Protein AF-A0A7Y5LEQ5-F1 (afdb_monomer_lite)

Foldseek 3Di:
DDPDDPPLDQDQEEEDEDQEEEADPVNLVVVVVVCVVSVHDLQLRHEYEYEHQYYEYDAQAEAEDESYAYEYYYQEYYDNNHAYAQEWAEWAAWAEWAEWAAWADDPPRVRTGATAETAETGETGEWGFFHEAEYEYQYYDDYDYYFAWHHTHAWHHWHAWHHKHKDWDWDADPVGDTDIDIDIHHTHHTHHTYHTYYTYGGDDYYYHHDDD

Secondary structure (DSSP, 8-state):
------------EEEEE-SEEEESHHHHHHHHHHHHHTT--TTTT-EEEEEEEEEEEPTT-EEE-TT-EEEEEEEEEE-TT-EEE-PPPPPPPPPPPPPPPP-B--SSGGG-BPPPPPPPPPPPPPPPPP--EEEEEEEE---EEE-PPPPPPPPPPPPPPPPPPEEEEEEEPTTS-EEEEEEE-PPPPPPPPPPPPPPPP---EEEEE---

pLDDT: mean 91.8, std 10.78, range [44.0, 98.62]

Structure (mmCIF, N/CA/C/O backbone):
data_AF-A0A7Y5LEQ5-F1
#
_entry.id   AF-A0A7Y5LEQ5-F1
#
loop_
_atom_site.group_PDB
_atom_site.id
_atom_site.type_symbol
_atom_site.label_atom_id
_atom_site.label_alt_id
_atom_site.label_comp_id
_atom_site.label_asym_id
_atom_site.label_entity_id
_atom_site.label_seq_id
_atom_site.pdbx_PDB_ins_code
_atom_site.Cartn_x
_atom_site.Cartn_y
_atom_site.Cartn_z
_atom_site.occupancy
_atom_site.B_iso_or_equiv
_atom_site.auth_seq_id
_atom_site.auth_comp_id
_atom_site.auth_asym_id
_atom_site.auth_atom_id
_atom_site.pdbx_PDB_model_num
ATOM 1 N N . MET A 1 1 ? 25.334 31.915 24.865 1.00 44.00 1 MET A N 1
ATOM 2 C CA . MET A 1 1 ? 23.862 31.807 24.940 1.00 44.00 1 MET A CA 1
ATOM 3 C C . MET A 1 1 ? 23.410 30.870 23.827 1.00 44.00 1 MET A C 1
ATOM 5 O O . MET A 1 1 ? 23.261 31.302 22.695 1.00 44.00 1 MET A O 1
ATOM 9 N N . ILE A 1 2 ? 23.330 29.568 24.113 1.00 45.41 2 ILE A N 1
ATOM 10 C CA . ILE A 1 2 ? 22.834 28.568 23.158 1.00 45.41 2 ILE A CA 1
ATOM 11 C C . ILE A 1 2 ? 21.317 28.552 23.325 1.00 45.41 2 ILE A C 1
ATOM 13 O O . ILE A 1 2 ? 20.813 28.171 24.379 1.00 45.41 2 ILE A O 1
ATOM 17 N N . ILE A 1 3 ? 20.601 29.047 22.320 1.00 45.59 3 ILE A N 1
ATOM 18 C CA . ILE A 1 3 ? 19.141 29.015 22.282 1.00 45.59 3 ILE A CA 1
ATOM 19 C C . ILE A 1 3 ? 18.762 27.555 22.024 1.00 45.59 3 ILE A C 1
ATOM 21 O O . ILE A 1 3 ? 18.911 27.058 20.910 1.00 45.59 3 ILE A O 1
ATOM 25 N N . GLY A 1 4 ? 18.362 26.842 23.078 1.00 47.50 4 GLY A N 1
ATOM 26 C CA . GLY A 1 4 ? 17.885 25.468 22.975 1.00 47.50 4 GLY A CA 1
ATOM 27 C C . GLY A 1 4 ? 16.653 25.424 22.079 1.00 47.50 4 GLY A C 1
ATOM 28 O O . GLY A 1 4 ? 15.601 25.949 22.442 1.00 47.50 4 GLY A O 1
ATOM 29 N N . ALA A 1 5 ? 16.786 24.823 20.896 1.00 53.31 5 ALA A N 1
ATOM 30 C CA . ALA A 1 5 ? 15.638 24.510 20.063 1.00 53.31 5 ALA A CA 1
ATOM 31 C C . ALA A 1 5 ? 14.682 23.611 20.870 1.00 53.31 5 ALA A C 1
ATOM 33 O O . ALA A 1 5 ? 15.149 22.674 21.526 1.00 53.31 5 ALA A O 1
ATOM 34 N N . PRO A 1 6 ? 13.362 23.864 20.855 1.00 47.06 6 PRO A N 1
ATOM 35 C CA . PRO A 1 6 ? 12.421 23.006 21.551 1.00 47.06 6 PRO A CA 1
ATOM 36 C C . PRO A 1 6 ? 12.522 21.596 20.968 1.00 47.06 6 PRO A C 1
ATOM 38 O O . PRO A 1 6 ? 12.296 21.390 19.773 1.00 47.06 6 PRO A O 1
ATOM 41 N N . ILE A 1 7 ? 12.865 20.630 21.822 1.00 49.47 7 ILE A N 1
ATOM 42 C CA . ILE A 1 7 ? 12.783 19.203 21.517 1.00 49.47 7 ILE A CA 1
ATOM 43 C C . ILE A 1 7 ? 11.299 18.915 21.276 1.00 49.47 7 ILE A C 1
ATOM 45 O O . ILE A 1 7 ? 10.529 18.702 22.210 1.00 49.47 7 ILE A O 1
ATOM 49 N N . ARG A 1 8 ? 10.861 18.990 20.016 1.00 54.78 8 ARG A N 1
ATOM 50 C CA . ARG A 1 8 ? 9.527 18.545 19.611 1.00 54.78 8 ARG A CA 1
ATOM 51 C C . ARG A 1 8 ? 9.506 17.033 19.778 1.00 54.78 8 ARG A C 1
ATOM 53 O O . ARG A 1 8 ? 10.005 16.314 18.918 1.00 54.78 8 ARG A O 1
ATOM 60 N N . GLY A 1 9 ? 8.991 16.572 20.917 1.00 58.12 9 GLY A N 1
ATOM 61 C CA . GLY A 1 9 ? 8.800 15.153 21.185 1.00 58.12 9 GLY A CA 1
ATOM 62 C C . GLY A 1 9 ? 8.015 14.521 20.042 1.00 58.12 9 GLY A C 1
ATOM 63 O O . GLY A 1 9 ? 6.936 14.997 19.687 1.00 58.12 9 GLY A O 1
ATOM 64 N N . ILE A 1 10 ? 8.581 13.482 19.432 1.00 58.69 10 ILE A N 1
ATOM 65 C CA . ILE A 1 10 ? 7.870 12.671 18.447 1.00 58.69 10 ILE A CA 1
ATOM 66 C C . ILE A 1 10 ? 6.714 12.007 19.192 1.00 58.69 10 ILE A C 1
ATOM 68 O O . ILE A 1 10 ? 6.929 11.244 20.135 1.00 58.69 10 ILE A O 1
ATOM 72 N N . VAL A 1 11 ? 5.485 12.325 18.797 1.00 68.06 11 VAL A N 1
ATOM 73 C CA . VAL A 1 11 ? 4.295 11.690 19.359 1.00 68.06 11 VAL A CA 1
ATOM 74 C C . VAL A 1 11 ? 4.231 10.265 18.808 1.00 68.06 11 VAL A C 1
ATOM 76 O O . VAL A 1 11 ? 4.063 10.057 17.610 1.00 68.06 11 VAL A O 1
ATOM 79 N N . SER A 1 12 ? 4.392 9.273 19.682 1.00 81.50 12 SER A N 1
ATOM 80 C CA . SER A 1 12 ? 4.458 7.850 19.314 1.00 81.50 12 SER A CA 1
ATOM 81 C C . SER A 1 12 ? 3.086 7.175 19.186 1.00 81.50 12 SER A C 1
ATOM 83 O O . SER A 1 12 ? 3.003 5.974 18.917 1.00 81.50 12 SER A O 1
ATOM 85 N N . GLY A 1 13 ? 1.989 7.920 19.349 1.00 91.44 13 GLY A N 1
ATOM 86 C CA . GLY A 1 13 ? 0.655 7.361 19.184 1.00 91.44 13 GLY A CA 1
ATOM 87 C C . GLY A 1 13 ? -0.489 8.366 19.216 1.00 91.44 13 GLY A C 1
ATOM 88 O O . GLY A 1 13 ? -0.342 9.528 19.586 1.00 91.44 13 GLY A O 1
ATOM 89 N N . LEU A 1 14 ? -1.658 7.885 18.816 1.00 96.00 14 LEU A N 1
ATOM 90 C CA . LEU A 1 14 ? -2.908 8.626 18.767 1.00 96.00 14 LEU A CA 1
ATOM 91 C C . LEU A 1 14 ? -3.990 7.790 19.443 1.00 96.00 14 LEU A C 1
ATOM 93 O O . LEU A 1 14 ? -4.215 6.657 19.041 1.00 96.00 14 LEU A O 1
ATOM 97 N N . ALA A 1 15 ? -4.675 8.350 20.437 1.00 97.06 15 ALA A N 1
ATOM 98 C CA . ALA A 1 15 ? -5.874 7.753 21.011 1.00 97.06 15 ALA A CA 1
ATOM 99 C C . ALA A 1 15 ? -7.108 8.542 20.562 1.00 97.06 15 ALA A C 1
ATOM 101 O O . ALA A 1 15 ? -7.169 9.755 20.758 1.00 97.06 15 ALA A O 1
ATOM 102 N N . TYR A 1 16 ? -8.071 7.843 19.972 1.00 96.62 16 TYR A N 1
ATOM 103 C CA . TYR A 1 16 ? -9.375 8.354 19.583 1.00 96.62 16 TYR A CA 1
ATOM 104 C C . TYR A 1 16 ? -10.429 7.693 20.476 1.00 96.62 16 TYR A C 1
ATOM 106 O O . TYR A 1 16 ? -10.622 6.478 20.409 1.00 96.62 16 TYR A O 1
ATOM 114 N N . ILE A 1 17 ? -11.072 8.481 21.344 1.00 97.50 17 ILE A N 1
ATOM 115 C CA . ILE A 1 17 ? -11.959 7.974 22.401 1.00 97.50 17 ILE A CA 1
ATOM 116 C C . ILE A 1 17 ? -13.319 8.672 22.327 1.00 97.50 17 ILE A C 1
ATOM 118 O O . ILE A 1 17 ? -13.379 9.901 22.382 1.00 97.50 17 ILE A O 1
ATOM 122 N N . ARG A 1 18 ? -14.410 7.905 22.218 1.00 97.38 18 ARG A N 1
ATOM 123 C CA . ARG A 1 18 ? -15.807 8.394 22.200 1.00 97.38 18 ARG A CA 1
ATOM 124 C C . ARG A 1 18 ? -16.734 7.382 22.881 1.00 97.38 18 ARG A C 1
ATOM 126 O O . ARG A 1 18 ? -16.322 6.264 23.133 1.00 97.38 18 ARG A O 1
ATOM 133 N N . ASP A 1 19 ? -17.992 7.731 23.156 1.00 97.94 19 ASP A N 1
ATOM 134 C CA . ASP A 1 19 ? -18.967 6.722 23.612 1.00 97.94 19 ASP A CA 1
ATOM 135 C C . ASP A 1 19 ? -19.342 5.750 22.481 1.00 97.94 19 ASP A C 1
ATOM 137 O O . ASP A 1 19 ? -19.324 4.536 22.665 1.00 97.94 19 ASP A O 1
ATOM 141 N N . THR A 1 20 ? -19.621 6.284 21.291 1.00 98.38 20 THR A N 1
ATOM 142 C CA . THR A 1 20 ? -19.949 5.504 20.094 1.00 98.38 20 THR A CA 1
ATOM 143 C C . THR A 1 20 ? -19.092 5.973 18.922 1.00 98.38 20 THR A C 1
ATOM 145 O O . THR A 1 20 ? -18.935 7.177 18.715 1.00 98.38 20 THR A O 1
ATOM 148 N N . ILE A 1 21 ? -18.545 5.032 18.152 1.00 98.62 21 ILE A N 1
ATOM 149 C CA . ILE A 1 21 ? -17.788 5.296 16.922 1.00 98.62 21 ILE A CA 1
ATOM 150 C C . ILE A 1 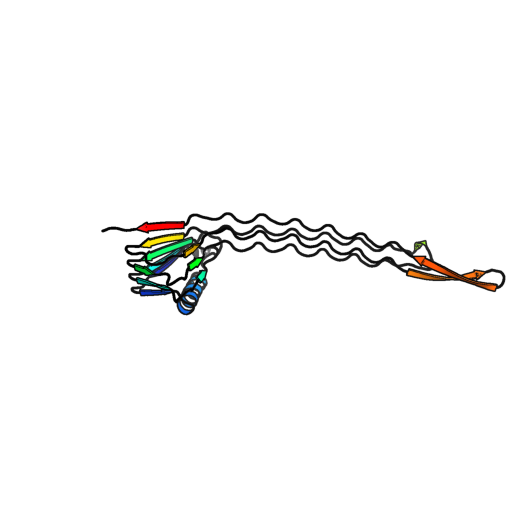21 ? -18.443 4.545 15.767 1.00 98.62 21 ILE A C 1
ATOM 152 O O . ILE A 1 21 ? -18.672 3.337 15.852 1.00 98.62 21 ILE A O 1
ATOM 156 N N . ILE A 1 22 ? -18.700 5.263 14.673 1.00 98.50 22 ILE A N 1
ATOM 157 C CA . ILE A 1 22 ? -19.130 4.677 13.404 1.00 98.50 22 ILE A CA 1
ATOM 158 C C . ILE A 1 22 ? -17.958 4.755 12.427 1.00 98.50 22 ILE A C 1
ATOM 160 O O . ILE A 1 22 ? -17.589 5.835 11.978 1.00 98.50 22 ILE A O 1
ATOM 164 N N . ILE A 1 23 ? -17.372 3.608 12.102 1.00 98.50 23 ILE A N 1
ATOM 165 C CA . ILE A 1 23 ? -16.275 3.473 11.151 1.00 98.50 23 ILE A CA 1
ATOM 166 C C . ILE A 1 23 ? -16.842 3.580 9.730 1.00 98.50 23 ILE A C 1
ATOM 168 O O . ILE A 1 23 ? -17.516 2.678 9.233 1.00 98.50 23 ILE A O 1
ATOM 172 N N . ASN A 1 24 ? -16.569 4.718 9.099 1.00 98.38 24 ASN A N 1
ATOM 173 C CA . ASN A 1 24 ? -16.959 5.098 7.743 1.00 98.38 24 ASN A CA 1
ATOM 174 C C . ASN A 1 24 ? -15.969 6.153 7.192 1.00 98.38 24 ASN A C 1
ATOM 176 O O . ASN A 1 24 ? -14.959 6.455 7.837 1.00 98.38 24 ASN A O 1
ATOM 180 N N . ASP A 1 25 ? -16.267 6.742 6.030 1.00 98.38 25 ASP A N 1
ATOM 181 C CA . ASP A 1 25 ? -15.419 7.772 5.407 1.00 98.38 25 ASP A CA 1
ATOM 182 C C . ASP A 1 25 ? -15.245 9.028 6.277 1.00 98.38 25 ASP A C 1
ATOM 184 O O . ASP A 1 25 ? -14.165 9.626 6.306 1.00 98.38 25 ASP A O 1
ATOM 188 N N . ALA A 1 26 ? -16.286 9.427 7.016 1.00 98.25 26 ALA A N 1
ATOM 189 C CA . ALA A 1 26 ? -16.237 10.600 7.888 1.00 98.25 26 ALA A CA 1
ATOM 190 C C . ALA A 1 26 ? -15.276 10.374 9.064 1.00 98.25 26 ALA A C 1
ATOM 192 O O . ALA A 1 26 ? -14.420 11.217 9.332 1.00 98.25 26 ALA A O 1
ATOM 193 N N . PHE A 1 27 ? -15.354 9.204 9.703 1.00 98.50 27 PHE A N 1
ATOM 194 C CA . PHE A 1 27 ? -14.407 8.809 10.743 1.00 98.50 27 PHE A CA 1
ATOM 195 C C . PHE A 1 27 ? -12.971 8.736 10.211 1.00 98.50 27 PHE A C 1
ATOM 197 O O . PHE A 1 27 ? -12.061 9.269 10.843 1.00 98.50 27 PHE A O 1
ATOM 204 N N . LEU A 1 28 ? -12.748 8.122 9.041 1.00 98.19 28 LEU A N 1
ATOM 205 C CA . LEU A 1 28 ? -11.407 8.044 8.448 1.00 98.19 28 LEU A CA 1
ATOM 206 C C . LEU A 1 28 ? -10.842 9.438 8.135 1.00 98.19 28 LEU A C 1
ATOM 208 O O . LEU A 1 28 ? -9.663 9.691 8.377 1.00 98.19 28 LEU A O 1
ATOM 212 N N . SER A 1 29 ? -11.677 10.353 7.643 1.00 98.00 29 SER A N 1
ATOM 213 C CA . SER A 1 29 ? -11.277 11.738 7.374 1.00 98.00 29 SER A CA 1
ATOM 214 C C . SER A 1 29 ? -10.860 12.469 8.654 1.00 98.00 29 SER A C 1
ATOM 216 O O . SER A 1 29 ? -9.799 13.096 8.687 1.00 98.00 29 SER A O 1
ATOM 218 N N . GLU A 1 30 ? -11.638 12.338 9.733 1.00 98.00 30 GLU A N 1
ATOM 219 C CA . GLU A 1 30 ? -11.296 12.911 11.040 1.00 98.00 30 GLU A CA 1
ATOM 220 C C . GLU A 1 30 ? -9.999 12.305 11.601 1.00 98.00 30 GLU A C 1
ATOM 222 O O . GLU A 1 30 ? -9.108 13.030 12.050 1.00 98.00 30 GLU A O 1
ATOM 227 N N . LEU A 1 31 ? -9.857 10.978 11.528 1.00 97.69 31 LEU A N 1
ATOM 228 C CA . LEU A 1 31 ? -8.668 10.266 11.987 1.00 97.69 31 LEU A CA 1
ATOM 229 C C . LEU A 1 31 ? -7.411 10.720 11.224 1.00 97.69 31 LEU A C 1
ATOM 231 O O . LEU A 1 31 ? -6.392 11.022 11.847 1.00 97.69 31 LEU A O 1
ATOM 235 N N . ASN A 1 32 ? -7.487 10.841 9.896 1.00 96.88 32 ASN A N 1
ATOM 236 C CA . ASN A 1 32 ? -6.384 11.316 9.054 1.00 96.88 32 ASN A CA 1
ATOM 237 C C . ASN A 1 32 ? -5.991 12.769 9.354 1.00 96.88 32 ASN A C 1
ATOM 239 O O . ASN A 1 32 ? -4.798 13.096 9.351 1.00 96.88 32 ASN A O 1
ATOM 243 N N . SER A 1 33 ? -6.969 13.627 9.661 1.00 97.25 33 SER A N 1
ATOM 244 C CA . SER A 1 33 ? -6.704 14.995 10.115 1.00 97.25 33 SER A CA 1
ATOM 245 C C . SER A 1 33 ? -5.863 14.990 11.393 1.00 97.25 33 SER A C 1
ATOM 247 O O . SER A 1 33 ? -4.842 15.673 11.458 1.00 97.25 33 SER A O 1
ATOM 249 N N . GLN A 1 34 ? -6.215 14.156 12.378 1.00 96.12 34 GLN A N 1
ATOM 250 C CA . GLN A 1 34 ? -5.458 14.050 13.630 1.00 96.12 34 GLN A CA 1
ATOM 251 C C . GLN A 1 34 ? -4.064 13.434 13.440 1.00 96.12 34 GLN A C 1
ATOM 253 O O . GLN A 1 34 ? -3.108 13.873 14.081 1.00 96.12 34 GLN A O 1
ATOM 258 N N . ILE A 1 35 ? -3.923 12.439 12.555 1.00 95.31 35 ILE A N 1
ATOM 259 C CA . ILE A 1 35 ? -2.620 11.855 12.184 1.00 95.31 35 ILE A CA 1
ATOM 260 C C . ILE A 1 35 ? -1.695 12.938 11.619 1.00 95.31 35 ILE A C 1
ATOM 262 O O . ILE A 1 35 ? -0.532 13.026 12.017 1.00 95.31 35 ILE A O 1
ATOM 266 N N . THR A 1 36 ? -2.222 13.782 10.729 1.00 94.81 36 THR A N 1
ATOM 267 C CA . THR A 1 36 ? -1.467 14.864 10.083 1.00 94.81 36 THR A CA 1
ATOM 268 C C . THR A 1 36 ? -1.117 15.970 11.074 1.00 94.81 36 THR A C 1
ATOM 270 O O . THR A 1 36 ? 0.041 16.381 11.151 1.00 94.81 36 THR A O 1
ATOM 273 N N . GLU A 1 37 ? -2.083 16.416 11.880 1.00 93.88 37 GLU A N 1
ATOM 274 C CA . GLU A 1 37 ? -1.888 17.451 12.899 1.00 93.88 37 GLU A CA 1
ATOM 275 C C . GLU A 1 37 ? -0.805 17.052 13.912 1.00 93.88 37 GLU A C 1
ATOM 277 O O . GLU A 1 37 ? 0.107 17.830 14.205 1.00 93.88 37 GLU A O 1
ATOM 282 N N . LYS A 1 38 ? -0.850 15.803 14.391 1.00 93.06 38 LYS A N 1
ATOM 283 C CA . LYS A 1 38 ? 0.125 15.261 15.348 1.00 93.06 38 LYS A CA 1
ATOM 284 C C . LYS A 1 38 ? 1.408 14.747 14.699 1.00 93.06 38 LYS A C 1
ATOM 286 O O . LYS A 1 38 ? 2.317 14.338 15.421 1.00 93.06 38 LYS A O 1
ATOM 291 N N . LYS A 1 39 ? 1.500 14.779 13.364 1.00 94.00 39 LYS A N 1
ATOM 292 C CA . LYS A 1 39 ? 2.648 14.302 12.576 1.00 94.00 39 LYS A CA 1
ATOM 293 C C . LYS A 1 39 ? 3.058 12.875 12.949 1.00 94.00 39 LYS A C 1
ATOM 295 O O . LYS A 1 39 ? 4.239 12.598 13.161 1.00 94.00 39 LYS A O 1
ATOM 300 N N . LEU A 1 40 ? 2.076 11.980 13.062 1.00 94.12 40 LEU A N 1
ATOM 301 C CA . LEU A 1 40 ? 2.330 10.584 13.417 1.00 94.12 40 LEU A CA 1
ATOM 302 C C . LEU A 1 40 ? 3.182 9.899 12.330 1.00 94.12 40 LEU A C 1
ATOM 304 O O . LEU A 1 40 ? 2.775 9.895 11.164 1.00 94.12 40 LEU A O 1
ATOM 308 N N . PRO A 1 41 ? 4.322 9.275 12.681 1.00 93.06 41 PRO A N 1
ATOM 309 C CA . PRO A 1 41 ? 5.189 8.633 11.700 1.00 93.06 41 PRO A CA 1
ATOM 310 C C . PRO A 1 41 ? 4.522 7.392 11.089 1.00 93.06 41 PRO A C 1
ATOM 312 O O . PRO A 1 41 ? 4.038 6.514 11.803 1.00 93.06 41 PRO A O 1
ATOM 315 N N . ALA A 1 42 ? 4.520 7.312 9.756 1.00 92.38 42 ALA A N 1
ATOM 316 C CA . ALA A 1 42 ? 3.967 6.199 8.977 1.00 92.38 42 ALA A CA 1
ATOM 317 C C . ALA A 1 42 ? 5.027 5.117 8.678 1.00 92.38 42 ALA A C 1
ATOM 319 O O . ALA A 1 42 ? 5.144 4.639 7.549 1.00 92.38 42 ALA A O 1
ATOM 320 N N . ASP A 1 43 ? 5.832 4.760 9.679 1.00 91.75 43 ASP A N 1
ATOM 321 C CA . ASP A 1 43 ? 6.954 3.810 9.589 1.00 91.75 43 ASP A CA 1
ATOM 322 C C . ASP A 1 43 ? 6.714 2.513 10.396 1.00 91.75 43 ASP A C 1
ATOM 324 O O . ASP A 1 43 ? 7.606 1.676 10.556 1.00 91.75 43 ASP A O 1
ATOM 328 N N . GLY A 1 44 ? 5.497 2.325 10.918 1.00 91.44 44 GLY A N 1
ATOM 329 C CA . GLY A 1 44 ? 5.136 1.192 11.767 1.00 91.44 44 GLY A CA 1
ATOM 330 C C . GLY A 1 44 ? 5.564 1.336 13.228 1.00 91.44 44 GLY A C 1
ATOM 331 O O . GLY A 1 44 ? 5.386 0.390 14.001 1.00 91.44 44 GLY A O 1
ATOM 332 N N . THR A 1 45 ? 6.127 2.475 13.645 1.00 93.19 45 THR A N 1
ATOM 333 C CA . THR A 1 45 ? 6.453 2.718 15.059 1.00 93.19 45 THR A CA 1
ATOM 334 C C . THR A 1 45 ? 5.238 3.201 15.845 1.00 93.19 45 THR A C 1
ATOM 336 O O . THR A 1 45 ? 5.026 2.716 16.964 1.00 93.19 45 THR A O 1
ATOM 339 N N . ALA A 1 46 ? 4.414 4.064 15.240 1.00 95.88 46 ALA A N 1
ATOM 340 C CA . ALA A 1 46 ? 3.258 4.686 15.874 1.00 95.88 46 ALA A CA 1
ATOM 341 C C . ALA A 1 46 ? 2.071 3.732 16.080 1.00 95.88 46 ALA A C 1
ATOM 343 O O . ALA A 1 46 ? 1.817 2.826 15.280 1.00 95.88 46 ALA A O 1
ATOM 344 N N . THR A 1 47 ? 1.327 3.968 17.166 1.00 97.19 47 THR A N 1
ATOM 345 C CA . THR A 1 47 ? 0.118 3.206 17.522 1.00 97.19 47 THR A CA 1
ATOM 346 C C . THR A 1 47 ? -1.125 4.088 17.481 1.00 97.19 47 THR A C 1
ATOM 348 O O . THR A 1 47 ? -1.138 5.164 18.075 1.00 97.19 47 THR A O 1
ATOM 351 N N . ILE A 1 48 ? -2.176 3.618 16.813 1.00 98.25 48 ILE A N 1
ATOM 352 C CA . ILE A 1 48 ? -3.507 4.225 16.814 1.00 98.25 48 ILE A CA 1
ATOM 353 C C . ILE A 1 48 ? -4.413 3.383 17.712 1.00 98.25 48 ILE A C 1
ATOM 355 O O . ILE A 1 48 ? -4.663 2.210 17.435 1.00 98.25 48 ILE A O 1
ATOM 359 N N . THR A 1 49 ? -4.918 3.993 18.777 1.00 98.50 49 THR A N 1
ATOM 360 C CA . THR A 1 49 ? -5.884 3.393 19.694 1.00 98.50 49 THR A CA 1
ATOM 361 C C . THR A 1 49 ? -7.271 3.952 19.405 1.00 98.50 49 THR A C 1
ATOM 363 O O . THR A 1 49 ? -7.475 5.160 19.498 1.00 98.50 49 THR A O 1
ATOM 366 N N . ILE A 1 50 ? -8.229 3.087 19.085 1.00 98.56 50 ILE A N 1
ATOM 367 C CA . ILE A 1 50 ? -9.639 3.429 18.875 1.00 98.56 50 ILE A CA 1
ATOM 368 C C . ILE A 1 50 ? -10.422 2.816 20.031 1.00 98.56 50 ILE A C 1
ATOM 370 O O . ILE A 1 50 ? -10.494 1.593 20.142 1.00 98.56 50 ILE A O 1
ATOM 374 N N . ALA A 1 51 ? -10.983 3.649 20.904 1.00 98.38 51 ALA A N 1
ATOM 375 C CA . ALA A 1 51 ? -11.699 3.186 22.085 1.00 98.38 51 ALA A CA 1
ATOM 376 C C . ALA A 1 51 ? -13.114 3.766 22.151 1.00 98.38 51 ALA A C 1
ATOM 378 O O . ALA A 1 51 ? -13.299 4.980 22.052 1.00 98.38 51 ALA A O 1
ATOM 379 N N . ALA A 1 52 ? -14.110 2.907 22.352 1.00 98.44 52 ALA A N 1
ATOM 380 C CA . ALA A 1 52 ? -15.476 3.343 22.606 1.00 98.44 52 ALA A CA 1
ATOM 381 C C . ALA A 1 52 ? -16.274 2.331 23.421 1.00 98.44 52 ALA A C 1
ATOM 383 O O . ALA A 1 52 ? -15.821 1.218 23.649 1.00 98.44 52 ALA A O 1
ATOM 384 N N . ARG A 1 53 ? -17.483 2.682 23.858 1.00 98.25 53 ARG A N 1
ATOM 385 C CA . ARG A 1 53 ? -18.423 1.673 24.360 1.00 98.25 53 ARG A CA 1
ATOM 386 C C . ARG A 1 53 ? -18.947 0.843 23.187 1.00 98.25 53 ARG A C 1
ATOM 388 O O . ARG A 1 53 ? -18.944 -0.380 23.252 1.00 98.25 53 ARG A O 1
ATOM 395 N N . GLU A 1 54 ? -19.332 1.492 22.094 1.00 98.31 54 GLU A N 1
ATOM 396 C CA . GLU A 1 54 ? -19.816 0.821 20.886 1.00 98.31 54 GLU A CA 1
ATOM 397 C C . GLU A 1 54 ? -19.015 1.248 19.650 1.00 98.31 54 GLU A C 1
ATOM 399 O O . GLU A 1 54 ? -18.881 2.438 19.362 1.00 98.31 54 GLU A O 1
ATOM 404 N N . ILE A 1 55 ? -18.499 0.272 18.902 1.00 98.62 55 ILE A N 1
ATOM 405 C CA . ILE A 1 55 ? -17.844 0.485 17.610 1.00 98.62 55 ILE A CA 1
ATOM 406 C C . ILE A 1 55 ? -18.621 -0.285 16.547 1.00 98.62 55 ILE A C 1
ATOM 408 O O . ILE A 1 55 ? -18.722 -1.510 16.601 1.00 98.62 55 ILE A O 1
ATOM 412 N N . LYS A 1 56 ? -19.143 0.444 15.562 1.00 98.25 56 LYS A N 1
ATOM 413 C CA . LYS A 1 56 ? -19.883 -0.101 14.419 1.00 98.25 56 LYS A CA 1
ATOM 414 C C . LYS A 1 56 ? -19.212 0.306 13.124 1.00 98.25 56 LYS A C 1
ATOM 416 O O . LYS A 1 56 ? -18.788 1.445 12.995 1.00 98.25 56 LYS A O 1
ATOM 421 N N . HIS A 1 57 ? -19.168 -0.573 12.141 1.00 98.44 57 HIS A N 1
ATOM 422 C CA . HIS A 1 57 ? -18.816 -0.187 10.778 1.00 98.44 57 HIS A CA 1
ATOM 423 C C . HIS A 1 57 ? -20.067 0.195 9.987 1.00 98.44 57 HIS A C 1
ATOM 425 O O . HIS A 1 57 ? -21.153 -0.346 10.202 1.00 98.44 57 HIS A O 1
ATOM 431 N N . ALA A 1 58 ? -19.899 1.086 9.011 1.00 98.12 58 ALA A N 1
ATOM 432 C CA . ALA A 1 58 ? -20.807 1.112 7.873 1.00 98.12 58 ALA A CA 1
ATOM 433 C C . ALA A 1 58 ? -20.744 -0.247 7.131 1.00 98.12 58 ALA A C 1
ATOM 435 O O . ALA A 1 58 ? -19.676 -0.868 7.101 1.00 98.12 58 ALA A O 1
ATOM 436 N N . PRO A 1 59 ? -21.850 -0.731 6.530 1.00 97.31 59 PRO A N 1
ATOM 437 C CA . PRO A 1 59 ? -21.884 -2.051 5.900 1.00 97.31 59 PRO A CA 1
ATOM 438 C C . PRO A 1 59 ? -20.745 -2.267 4.897 1.00 97.31 59 PRO A C 1
ATOM 440 O O . PRO A 1 59 ? -20.531 -1.437 4.015 1.00 97.31 59 PRO A O 1
ATOM 443 N N . ASN A 1 60 ? -20.023 -3.385 5.022 1.00 96.25 60 ASN A N 1
ATOM 444 C CA . ASN A 1 60 ? -18.879 -3.763 4.175 1.00 96.25 60 ASN A CA 1
ATOM 445 C C . ASN A 1 60 ? -17.713 -2.751 4.131 1.00 96.25 60 ASN A C 1
ATOM 447 O O . ASN A 1 60 ? -16.827 -2.869 3.282 1.00 96.25 60 ASN A O 1
ATOM 451 N N . TYR A 1 61 ? -17.668 -1.771 5.037 1.00 98.12 61 TYR A N 1
ATOM 452 C CA . TYR A 1 61 ? -16.632 -0.743 5.022 1.00 98.12 61 TYR A CA 1
ATOM 453 C C . TYR A 1 61 ? -15.275 -1.275 5.503 1.00 98.12 61 TYR A C 1
ATOM 455 O O . TYR A 1 61 ? -15.177 -1.949 6.535 1.00 98.12 61 TYR A O 1
ATOM 463 N N . ILE A 1 62 ? -14.213 -0.927 4.772 1.00 98.00 62 ILE A N 1
ATOM 464 C CA . ILE A 1 62 ? -12.833 -1.325 5.067 1.00 98.00 62 ILE A CA 1
ATOM 465 C C . ILE A 1 62 ? -12.066 -0.128 5.628 1.00 98.00 62 ILE A C 1
ATOM 467 O O . ILE A 1 62 ? -11.707 0.792 4.894 1.00 98.00 62 ILE A O 1
ATOM 471 N N . LEU A 1 63 ? -11.748 -0.164 6.921 1.00 98.25 63 LEU A N 1
ATOM 472 C CA . LEU A 1 63 ? -10.833 0.793 7.534 1.00 98.25 63 LEU A CA 1
ATOM 473 C C . LEU A 1 63 ? -9.391 0.362 7.263 1.00 98.25 63 LEU A C 1
ATOM 475 O O . LEU A 1 63 ? -8.884 -0.557 7.907 1.00 98.25 63 LEU A O 1
ATOM 479 N N . ARG A 1 64 ? -8.726 1.028 6.315 1.00 97.88 64 ARG A N 1
ATOM 480 C CA . ARG A 1 64 ? -7.322 0.757 5.983 1.00 97.88 64 ARG A CA 1
ATOM 481 C C . ARG A 1 64 ? -6.380 1.716 6.709 1.00 97.88 64 ARG A C 1
ATOM 483 O O . ARG A 1 64 ? -6.466 2.924 6.513 1.00 97.88 64 ARG A O 1
ATOM 490 N N . LEU A 1 65 ? -5.461 1.170 7.507 1.00 96.81 65 LEU A N 1
ATOM 491 C CA . LEU A 1 65 ? -4.469 1.917 8.295 1.00 96.81 65 LEU A CA 1
ATOM 492 C C . LEU A 1 65 ? -3.064 1.335 8.078 1.00 96.81 65 LEU A C 1
ATOM 494 O O . LEU A 1 65 ? -2.466 0.722 8.962 1.00 96.81 65 LEU A O 1
ATOM 498 N N . THR A 1 66 ? -2.541 1.493 6.862 1.00 94.94 66 THR A N 1
ATOM 499 C CA . THR A 1 66 ? -1.211 0.993 6.489 1.00 94.94 66 THR A CA 1
ATOM 500 C C . THR A 1 66 ? -0.113 1.705 7.284 1.00 94.94 66 THR A C 1
ATOM 502 O O . THR A 1 66 ? -0.164 2.913 7.487 1.00 94.94 66 THR A O 1
ATOM 505 N N . ASN A 1 67 ? 0.901 0.949 7.710 1.00 95.50 67 ASN A N 1
ATOM 506 C CA . ASN A 1 67 ? 2.048 1.424 8.491 1.00 95.50 67 ASN A CA 1
ATOM 507 C C . ASN A 1 67 ? 1.747 1.968 9.898 1.00 95.50 67 ASN A C 1
ATOM 509 O O . ASN A 1 67 ? 2.603 2.626 10.489 1.00 95.50 67 ASN A O 1
ATOM 513 N N . TYR A 1 68 ? 0.592 1.632 10.473 1.00 97.06 68 TYR A N 1
ATOM 514 C CA . TYR A 1 68 ? 0.275 1.918 11.871 1.00 97.06 68 TYR A CA 1
ATOM 515 C C . TYR A 1 68 ? -0.064 0.639 12.631 1.00 97.06 68 TYR A C 1
ATOM 517 O O . TYR A 1 68 ? -0.747 -0.242 12.113 1.00 97.06 68 TYR A O 1
ATOM 525 N N . LYS A 1 69 ? 0.389 0.544 13.885 1.00 97.12 69 LYS A N 1
ATOM 526 C CA . LYS A 1 69 ? -0.136 -0.457 14.823 1.00 97.12 69 LYS A CA 1
ATOM 527 C C . LYS A 1 69 ? -1.529 -0.013 15.245 1.00 97.12 69 LYS A C 1
ATOM 529 O O . LYS A 1 69 ? -1.722 1.174 15.507 1.00 97.12 69 LYS A O 1
ATOM 534 N N . VAL A 1 70 ? -2.475 -0.937 15.356 1.00 98.00 70 VAL A N 1
ATOM 535 C CA . VAL A 1 70 ? -3.854 -0.593 15.721 1.00 98.00 70 VAL A CA 1
ATOM 536 C C . VAL A 1 70 ? -4.287 -1.360 16.961 1.00 98.00 70 VAL A C 1
ATOM 538 O O . VAL A 1 70 ? -4.134 -2.578 17.044 1.00 98.00 70 VAL A O 1
ATOM 541 N N . VAL A 1 71 ? -4.848 -0.634 17.924 1.00 98.25 71 VAL A N 1
ATOM 542 C CA . VAL A 1 71 ? -5.480 -1.191 19.120 1.00 98.25 71 VAL A CA 1
ATOM 543 C C . VAL A 1 71 ? -6.926 -0.720 19.156 1.00 98.25 71 VAL A C 1
ATOM 545 O O . VAL A 1 71 ? -7.196 0.475 19.158 1.00 98.25 71 VAL A O 1
ATOM 548 N N . VAL A 1 72 ? -7.862 -1.655 19.189 1.00 98.31 72 VAL A N 1
ATOM 549 C CA . VAL A 1 72 ? -9.296 -1.392 19.269 1.00 98.31 72 VAL A CA 1
ATOM 550 C C . VAL A 1 72 ? -9.797 -1.868 20.621 1.00 98.31 72 VAL A C 1
ATOM 552 O O . VAL A 1 72 ? -9.512 -2.994 21.022 1.00 98.31 72 VAL A O 1
ATOM 555 N N . ILE A 1 73 ? -10.529 -1.015 21.329 1.00 98.38 73 ILE A N 1
ATOM 556 C CA . ILE A 1 73 ? -11.101 -1.313 22.643 1.00 98.38 73 ILE A CA 1
ATOM 557 C C . ILE A 1 73 ? -12.588 -0.968 22.596 1.00 98.38 73 ILE A C 1
ATOM 559 O O . ILE A 1 73 ? -12.944 0.182 22.347 1.00 98.38 73 ILE A O 1
ATOM 563 N N . ALA A 1 74 ? -13.456 -1.952 22.812 1.00 97.62 74 ALA A N 1
ATOM 564 C CA . ALA A 1 74 ? -14.900 -1.757 22.764 1.00 97.62 74 ALA A CA 1
ATOM 565 C C . ALA A 1 74 ? -15.645 -2.558 23.832 1.00 97.62 74 ALA A C 1
ATOM 567 O O . ALA A 1 74 ? -15.224 -3.652 24.179 1.00 97.62 74 ALA A O 1
ATOM 568 N N . ASP A 1 75 ? -16.804 -2.107 24.305 1.00 97.81 75 ASP A N 1
ATOM 569 C CA . ASP A 1 75 ? -17.727 -3.058 24.939 1.00 97.81 75 ASP A CA 1
ATOM 570 C C . ASP A 1 75 ? -18.380 -3.921 23.854 1.00 97.81 75 ASP A C 1
ATOM 572 O O . ASP A 1 75 ? -18.416 -5.146 23.966 1.00 97.81 75 ASP A O 1
ATOM 576 N N . GLU A 1 76 ? -18.819 -3.299 22.764 1.00 97.81 76 GLU A N 1
ATOM 577 C CA . GLU A 1 76 ? -19.396 -3.976 21.608 1.00 97.81 76 GLU A CA 1
ATOM 578 C C . GLU A 1 76 ? -18.701 -3.568 20.311 1.00 97.81 76 GLU A C 1
ATOM 580 O O . GLU A 1 76 ? -18.607 -2.380 19.999 1.00 97.81 76 GLU A O 1
ATOM 585 N N . TYR A 1 77 ? -18.240 -4.563 19.553 1.00 98.19 77 TYR A N 1
ATOM 586 C CA . TYR A 1 77 ? -17.657 -4.381 18.228 1.00 98.19 77 TYR A CA 1
ATOM 587 C C . TYR A 1 77 ? -18.477 -5.117 17.163 1.00 98.19 77 TYR A C 1
ATOM 589 O O . TYR A 1 77 ? -18.687 -6.336 17.240 1.00 98.19 77 TYR A O 1
ATOM 597 N N . ASP A 1 78 ? -18.907 -4.373 16.146 1.00 97.81 78 ASP A N 1
ATOM 598 C CA . ASP A 1 78 ? -19.699 -4.868 15.023 1.00 97.81 78 ASP A CA 1
ATOM 599 C C . ASP A 1 78 ? -19.139 -4.372 13.684 1.00 97.81 78 ASP A C 1
ATOM 601 O O . ASP A 1 78 ? -19.274 -3.198 13.330 1.00 97.81 78 ASP A O 1
ATOM 605 N N . ALA A 1 79 ? -18.513 -5.265 12.918 1.00 94.38 79 ALA A N 1
ATOM 606 C CA . ALA A 1 79 ? -17.989 -4.913 11.606 1.00 94.38 79 ALA A CA 1
ATOM 607 C C . ALA A 1 79 ? -19.047 -4.867 10.498 1.00 94.38 79 ALA A C 1
ATOM 609 O O . ALA A 1 79 ? -18.706 -4.392 9.423 1.00 94.38 79 ALA A O 1
ATOM 610 N N . ALA A 1 80 ? -20.283 -5.347 10.691 1.00 94.81 80 ALA A N 1
ATOM 611 C CA . ALA A 1 80 ? -21.324 -5.321 9.650 1.00 94.81 80 ALA A CA 1
ATOM 612 C C . ALA A 1 80 ? -20.822 -5.754 8.240 1.00 94.81 80 ALA A C 1
ATOM 614 O O . ALA A 1 80 ? -21.035 -5.066 7.240 1.00 94.81 80 ALA A O 1
ATOM 615 N N . GLY A 1 81 ? -20.061 -6.852 8.164 1.00 92.31 81 GLY A N 1
ATOM 616 C CA . GLY A 1 81 ? -19.403 -7.356 6.943 1.00 92.31 81 GLY A CA 1
ATOM 617 C C . GLY A 1 81 ? -18.117 -6.626 6.519 1.00 92.31 81 GLY A C 1
ATOM 618 O O . GLY A 1 81 ? -17.374 -7.118 5.673 1.00 92.31 81 GLY A O 1
ATOM 619 N N . GLY A 1 82 ? -17.815 -5.478 7.120 1.00 95.81 82 GLY A N 1
ATOM 620 C CA . GLY A 1 82 ? -16.601 -4.692 6.925 1.00 95.81 82 GLY A CA 1
ATOM 621 C C . GLY A 1 82 ? -15.338 -5.311 7.525 1.00 95.81 82 GLY A C 1
ATOM 622 O O . GLY A 1 82 ? -15.329 -6.443 8.017 1.00 95.81 82 GLY A O 1
ATOM 623 N N . SER A 1 83 ? -14.237 -4.558 7.465 1.00 96.50 83 SER A N 1
ATOM 624 C CA . SER A 1 83 ? -12.935 -5.007 7.969 1.00 96.50 83 SER A CA 1
ATOM 625 C C . SER A 1 83 ? -12.045 -3.876 8.479 1.00 96.50 83 SER A C 1
ATOM 627 O O . SER A 1 83 ? -12.223 -2.714 8.116 1.00 96.50 83 SER A O 1
ATOM 629 N N . ILE A 1 84 ? -11.061 -4.235 9.304 1.00 97.94 84 ILE A N 1
ATOM 630 C CA . ILE A 1 84 ? -9.879 -3.407 9.565 1.00 97.94 84 ILE A CA 1
ATOM 631 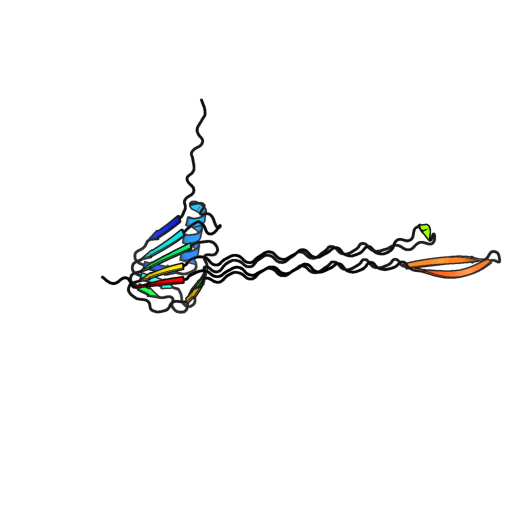C C . ILE A 1 84 ? -8.703 -4.055 8.836 1.00 97.94 84 ILE A C 1
ATOM 633 O O . ILE A 1 84 ? -8.407 -5.231 9.052 1.00 97.94 84 ILE A O 1
ATOM 637 N N . ASP A 1 85 ? -8.039 -3.285 7.977 1.00 98.06 85 ASP A N 1
ATOM 638 C CA . ASP A 1 85 ? -6.924 -3.735 7.148 1.00 98.06 85 ASP A CA 1
ATOM 639 C C . ASP A 1 85 ? -5.654 -2.946 7.474 1.00 98.06 85 ASP A C 1
ATOM 641 O O . ASP A 1 85 ? -5.495 -1.782 7.103 1.00 98.06 85 ASP A O 1
ATOM 645 N N . VAL A 1 86 ? -4.734 -3.609 8.167 1.00 97.62 86 VAL A N 1
ATOM 646 C CA . VAL A 1 86 ? -3.400 -3.096 8.497 1.00 97.62 86 VAL A CA 1
ATOM 647 C C . VAL A 1 86 ? -2.312 -3.831 7.706 1.00 97.62 86 VAL A C 1
ATOM 649 O O . VAL A 1 86 ? -1.163 -3.941 8.145 1.00 97.62 86 VAL A O 1
ATOM 652 N N . SER A 1 87 ? -2.674 -4.376 6.538 1.00 97.88 87 SER A N 1
ATOM 653 C CA . SER A 1 87 ? -1.726 -5.041 5.646 1.00 97.88 87 SER A CA 1
ATOM 654 C C . SER A 1 87 ? -0.667 -4.066 5.122 1.00 97.88 87 SER A C 1
ATOM 656 O O . SER A 1 87 ? -0.908 -2.864 4.967 1.00 97.88 87 SER A O 1
ATOM 658 N N . GLY A 1 88 ? 0.519 -4.600 4.838 1.00 96.00 88 GLY A N 1
ATOM 659 C CA . GLY A 1 88 ? 1.629 -3.833 4.292 1.00 96.00 88 GLY A CA 1
ATOM 660 C C . GLY A 1 88 ? 1.375 -3.357 2.862 1.00 96.00 88 GLY A C 1
ATOM 661 O O . GLY A 1 88 ? 0.632 -3.979 2.101 1.00 96.00 88 GLY A O 1
ATOM 662 N N . ALA A 1 89 ? 2.009 -2.245 2.490 1.00 94.88 89 ALA A N 1
ATOM 663 C CA . ALA A 1 89 ? 1.920 -1.692 1.141 1.00 94.88 89 ALA A CA 1
ATOM 664 C C . ALA A 1 89 ? 2.600 -2.601 0.104 1.00 94.88 89 ALA A C 1
ATOM 666 O O . ALA A 1 89 ? 3.594 -3.263 0.405 1.00 94.88 89 ALA A O 1
ATOM 667 N N . ALA A 1 90 ? 2.101 -2.598 -1.131 1.00 95.81 90 ALA A N 1
ATOM 668 C CA . ALA A 1 90 ? 2.795 -3.241 -2.240 1.00 95.81 90 ALA A CA 1
ATOM 669 C C . ALA A 1 90 ? 4.133 -2.540 -2.526 1.00 95.81 90 ALA A C 1
ATOM 671 O O . ALA A 1 90 ? 4.230 -1.312 -2.466 1.00 95.81 90 ALA A O 1
ATOM 672 N N . GLY A 1 91 ? 5.152 -3.327 -2.854 1.00 96.56 91 GLY A N 1
ATOM 673 C CA . GLY A 1 91 ? 6.425 -2.818 -3.333 1.00 96.56 91 GLY A CA 1
ATOM 674 C C . GLY A 1 91 ? 6.292 -2.205 -4.727 1.00 96.56 91 GLY A C 1
ATOM 675 O O . GLY A 1 91 ? 5.509 -2.671 -5.555 1.00 96.56 91 GLY A O 1
ATOM 676 N N . ALA A 1 92 ? 7.057 -1.149 -4.995 1.00 97.44 92 ALA A N 1
ATOM 677 C CA . ALA A 1 92 ? 7.078 -0.506 -6.304 1.00 97.44 92 ALA A CA 1
ATOM 678 C C . ALA A 1 92 ? 7.674 -1.433 -7.374 1.00 97.44 92 ALA A C 1
ATOM 680 O O . ALA A 1 92 ? 8.656 -2.133 -7.127 1.00 97.44 92 ALA A O 1
ATOM 681 N N . ASN A 1 93 ? 7.115 -1.405 -8.580 1.00 97.50 93 ASN A N 1
ATOM 682 C CA . ASN A 1 93 ? 7.671 -2.148 -9.706 1.00 97.50 93 ASN A CA 1
ATOM 683 C C . ASN A 1 93 ? 8.990 -1.529 -10.179 1.00 97.50 93 ASN A C 1
ATOM 685 O O . ASN A 1 93 ? 9.200 -0.317 -10.098 1.00 97.50 93 ASN A O 1
ATOM 689 N N . GLY A 1 94 ? 9.855 -2.375 -10.722 1.00 97.31 94 GLY A N 1
ATOM 690 C CA . GLY A 1 94 ? 11.079 -1.954 -11.373 1.00 97.31 94 GLY A CA 1
ATOM 691 C C . GLY A 1 94 ? 10.805 -1.133 -12.631 1.00 97.31 94 GLY A C 1
ATOM 692 O O . GLY A 1 94 ? 9.845 -1.370 -13.368 1.00 97.31 94 GLY A O 1
ATOM 693 N N . VAL A 1 95 ? 11.666 -0.152 -12.889 1.00 97.69 95 VAL A N 1
ATOM 694 C CA . VAL A 1 95 ? 11.541 0.734 -14.054 1.00 97.69 95 VAL A CA 1
ATOM 695 C C . VAL A 1 95 ? 12.004 0.006 -15.315 1.00 97.69 95 VAL A C 1
ATOM 697 O O . VAL A 1 95 ? 12.950 -0.778 -15.278 1.00 97.69 95 VAL A O 1
ATOM 700 N N . LYS A 1 96 ? 11.359 0.266 -16.454 1.00 97.25 96 LYS A N 1
ATOM 701 C CA . LYS A 1 96 ? 11.812 -0.263 -17.744 1.00 97.25 96 LYS A CA 1
ATOM 702 C C . LYS A 1 96 ? 13.209 0.272 -18.094 1.00 97.25 96 LYS A C 1
ATOM 704 O O . LYS A 1 96 ? 13.471 1.465 -17.949 1.00 97.25 96 LYS A O 1
ATOM 709 N N . GLY A 1 97 ? 14.069 -0.594 -18.622 1.00 97.44 97 GLY A N 1
ATOM 710 C CA . GLY A 1 97 ? 15.365 -0.198 -19.163 1.00 97.44 97 GLY A CA 1
ATOM 711 C C . GLY A 1 97 ? 15.242 0.713 -20.396 1.00 97.44 97 GLY A C 1
ATOM 712 O O . GLY A 1 97 ? 14.297 0.574 -21.181 1.00 97.44 97 GLY A O 1
ATOM 713 N N . PRO A 1 98 ? 16.182 1.651 -20.606 1.00 96.81 98 PRO A N 1
ATOM 714 C CA . PRO A 1 98 ? 16.163 2.521 -21.777 1.00 96.81 98 PRO A CA 1
ATOM 715 C C . PRO A 1 98 ? 16.374 1.711 -23.058 1.00 96.81 98 PRO A C 1
ATOM 717 O O . PRO A 1 98 ? 17.161 0.767 -23.084 1.00 96.81 98 PRO A O 1
ATOM 720 N N . ASN A 1 99 ? 15.705 2.092 -24.142 1.00 97.19 99 ASN A N 1
ATOM 721 C CA . ASN A 1 99 ? 15.967 1.480 -25.441 1.00 97.19 99 ASN A CA 1
ATOM 722 C C . ASN A 1 99 ? 17.370 1.858 -25.940 1.00 97.19 99 ASN A C 1
ATOM 724 O O . ASN A 1 99 ? 17.867 2.957 -25.680 1.00 97.19 99 ASN A O 1
ATOM 728 N N . GLY A 1 100 ? 17.986 0.954 -26.692 1.00 96.44 100 GLY A N 1
ATOM 729 C CA . GLY A 1 100 ? 19.247 1.202 -27.364 1.00 96.44 100 GLY A CA 1
ATOM 730 C C . GLY A 1 100 ? 19.103 2.258 -28.458 1.00 96.44 100 GLY A C 1
ATOM 731 O O . GLY A 1 100 ? 18.084 2.338 -29.145 1.00 96.44 100 GLY A O 1
ATOM 732 N N . ALA A 1 101 ? 20.133 3.086 -28.626 1.00 96.31 101 ALA A N 1
ATOM 733 C CA . ALA A 1 101 ? 20.187 4.050 -29.720 1.00 96.31 101 ALA A CA 1
ATOM 734 C C . ALA A 1 101 ? 20.267 3.329 -31.073 1.00 96.31 101 ALA A C 1
ATOM 736 O O . ALA A 1 101 ? 20.964 2.322 -31.192 1.00 96.31 101 ALA A O 1
ATOM 737 N N . LYS A 1 102 ? 19.595 3.867 -32.095 1.00 95.44 102 LYS A N 1
ATOM 738 C CA . LYS A 1 102 ? 19.677 3.330 -33.458 1.00 95.44 102 LYS A CA 1
ATOM 739 C C . LYS A 1 102 ? 21.102 3.426 -34.007 1.00 95.44 102 LYS A C 1
ATOM 741 O O . LYS A 1 102 ? 21.837 4.364 -33.690 1.00 95.44 102 LYS A O 1
ATOM 746 N N . GLY A 1 103 ? 21.457 2.450 -34.829 1.00 94.62 103 GLY A N 1
ATOM 747 C CA . GLY A 1 103 ? 22.671 2.435 -35.620 1.00 94.62 103 GLY A CA 1
ATOM 748 C C . GLY A 1 103 ? 22.594 3.410 -36.790 1.00 94.62 103 GLY A C 1
ATOM 749 O O . GLY A 1 103 ? 21.575 4.051 -37.051 1.00 94.62 103 GLY A O 1
ATOM 750 N N . TYR A 1 104 ? 23.703 3.519 -37.502 1.00 94.31 104 TYR A N 1
ATOM 751 C CA . TYR A 1 104 ? 23.868 4.384 -38.654 1.00 94.31 104 TYR A CA 1
ATOM 752 C C . TYR A 1 104 ? 24.747 3.684 -39.687 1.00 94.31 104 TYR A C 1
ATOM 754 O O . TYR A 1 104 ? 25.829 3.211 -39.351 1.00 94.31 104 TYR A O 1
ATOM 762 N N . ALA A 1 105 ? 24.295 3.641 -40.937 1.00 93.12 105 ALA A N 1
ATOM 763 C CA . ALA A 1 105 ? 25.085 3.164 -42.064 1.00 93.12 105 ALA A CA 1
ATOM 764 C C . ALA A 1 105 ? 25.441 4.351 -42.972 1.00 93.12 105 ALA A C 1
ATOM 766 O O . ALA A 1 105 ? 24.659 5.290 -43.122 1.00 93.12 105 ALA A O 1
ATOM 767 N N . SER A 1 106 ? 26.617 4.308 -43.583 1.00 89.50 106 SER A N 1
ATOM 768 C CA . SER A 1 106 ? 27.186 5.355 -44.423 1.00 89.50 106 SER A CA 1
ATOM 769 C C . SER A 1 106 ? 27.903 4.754 -45.626 1.00 89.50 106 SER A C 1
ATOM 771 O O . SER A 1 106 ? 28.311 3.595 -45.611 1.00 89.50 106 SER A O 1
ATOM 773 N N . ALA A 1 107 ? 28.108 5.582 -46.653 1.00 83.12 107 ALA A N 1
ATOM 774 C CA . ALA A 1 107 ? 28.896 5.213 -47.822 1.00 83.12 107 ALA A CA 1
ATOM 775 C C . ALA A 1 107 ? 30.386 4.992 -47.514 1.00 83.12 107 ALA A C 1
ATOM 777 O O . ALA A 1 107 ? 31.095 4.350 -48.280 1.00 83.12 107 ALA A O 1
ATOM 778 N N . THR A 1 108 ? 30.859 5.521 -46.387 1.00 85.31 108 THR A N 1
ATOM 779 C CA . THR A 1 108 ? 32.208 5.294 -45.874 1.00 85.31 108 THR A CA 1
ATOM 780 C C . THR A 1 108 ? 32.124 4.238 -44.771 1.00 85.31 108 THR A C 1
ATOM 782 O O . THR A 1 108 ? 31.638 4.573 -43.686 1.00 85.31 108 THR A O 1
ATOM 785 N N . PRO A 1 109 ? 32.575 2.987 -44.995 1.00 81.44 109 PRO A N 1
ATOM 786 C CA . PRO A 1 109 ? 32.369 1.886 -44.048 1.00 81.44 109 PRO A CA 1
ATOM 787 C C . PRO A 1 109 ? 32.883 2.172 -42.633 1.00 81.44 109 PRO A C 1
ATOM 789 O O . PRO A 1 109 ? 32.294 1.724 -41.655 1.00 81.44 109 PRO A O 1
ATOM 792 N N . GLN A 1 110 ? 33.936 2.981 -42.502 1.00 86.81 110 GLN A N 1
ATOM 793 C CA . GLN A 1 110 ? 34.516 3.388 -41.220 1.00 86.81 110 GLN A CA 1
ATOM 794 C C . GLN A 1 110 ? 33.569 4.254 -40.368 1.00 86.81 110 GLN A C 1
ATOM 796 O O . GLN A 1 110 ? 33.764 4.371 -39.161 1.00 86.81 110 GLN A O 1
ATOM 801 N N . ASN A 1 111 ? 32.539 4.852 -40.976 1.00 91.00 111 ASN A N 1
ATOM 802 C CA . ASN A 1 111 ? 31.544 5.676 -40.288 1.00 91.00 111 ASN A CA 1
ATOM 803 C C . ASN A 1 111 ? 30.312 4.879 -39.839 1.00 91.00 111 ASN A C 1
ATOM 805 O O . ASN A 1 111 ? 29.435 5.443 -39.175 1.00 91.00 111 ASN A O 1
ATOM 809 N N . ASN A 1 112 ? 30.235 3.594 -40.191 1.00 90.81 112 ASN A N 1
ATOM 810 C CA . ASN A 1 112 ? 29.141 2.721 -39.798 1.00 90.81 112 ASN A CA 1
ATOM 811 C C . ASN A 1 112 ? 29.140 2.496 -38.284 1.00 90.81 112 ASN A C 1
ATOM 813 O O . ASN A 1 112 ? 30.178 2.303 -37.653 1.00 90.81 112 ASN A O 1
ATOM 817 N N . LYS A 1 113 ? 27.946 2.518 -37.697 1.00 94.50 113 LYS A N 1
ATOM 818 C CA . LYS A 1 113 ? 27.702 2.253 -36.282 1.00 94.50 113 LYS A CA 1
ATOM 819 C C . LYS A 1 113 ? 26.543 1.279 -36.158 1.00 94.50 113 LYS A C 1
ATOM 821 O O . LYS A 1 113 ? 25.460 1.526 -36.687 1.00 94.50 113 LYS A O 1
ATOM 826 N N . ASP A 1 114 ? 26.758 0.191 -35.440 1.00 94.88 114 ASP A N 1
ATOM 827 C CA . ASP A 1 114 ? 25.680 -0.719 -35.064 1.00 94.88 114 ASP A CA 1
ATOM 828 C C . ASP A 1 114 ? 24.692 -0.026 -34.114 1.00 94.88 114 ASP A C 1
ATOM 830 O O . ASP A 1 114 ? 25.012 0.967 -33.444 1.00 94.88 114 ASP A O 1
ATOM 834 N N . GLY A 1 115 ? 23.474 -0.559 -34.050 1.00 96.12 115 GLY A N 1
ATOM 835 C CA . GLY A 1 115 ? 22.525 -0.219 -33.002 1.00 96.12 115 GLY A CA 1
ATOM 836 C C . GLY A 1 115 ? 23.113 -0.534 -31.630 1.00 96.12 115 GLY A C 1
ATOM 837 O O . GLY A 1 115 ? 23.744 -1.568 -31.413 1.00 96.12 115 GLY A O 1
ATOM 838 N N . LYS A 1 116 ? 22.913 0.365 -30.667 1.00 97.19 116 LYS A N 1
ATOM 839 C CA . LYS A 1 116 ? 23.352 0.125 -29.292 1.00 97.19 116 LYS A CA 1
ATOM 840 C C . LYS A 1 116 ? 22.430 -0.884 -28.611 1.00 97.19 116 LYS A C 1
ATOM 842 O O . LYS A 1 116 ? 21.239 -0.930 -28.924 1.00 97.19 116 LYS A O 1
ATOM 847 N N . PRO A 1 117 ? 22.937 -1.669 -27.651 1.00 95.25 117 PRO A N 1
ATOM 848 C CA . PRO A 1 117 ? 22.082 -2.527 -26.848 1.00 95.25 117 PRO A CA 1
ATOM 849 C C . PRO A 1 117 ? 21.084 -1.706 -26.020 1.00 95.25 117 PRO A C 1
ATOM 851 O O . PRO A 1 117 ? 21.357 -0.560 -25.649 1.00 95.25 117 PRO A O 1
ATOM 854 N N . GLY A 1 118 ? 19.935 -2.307 -25.717 1.00 96.81 118 GLY A N 1
ATOM 855 C CA . GLY A 1 118 ? 19.006 -1.794 -24.715 1.00 96.81 118 GLY A CA 1
ATOM 856 C C . GLY A 1 118 ? 19.584 -1.915 -23.305 1.00 96.81 118 GLY A C 1
ATOM 857 O O . GLY A 1 118 ? 20.357 -2.826 -23.007 1.00 96.81 118 GLY A O 1
ATOM 858 N N . GLY A 1 119 ? 19.212 -0.994 -22.419 1.00 97.06 119 GLY A N 1
ATOM 859 C CA . GLY A 1 119 ? 19.599 -1.037 -21.013 1.00 97.06 119 GLY A CA 1
ATOM 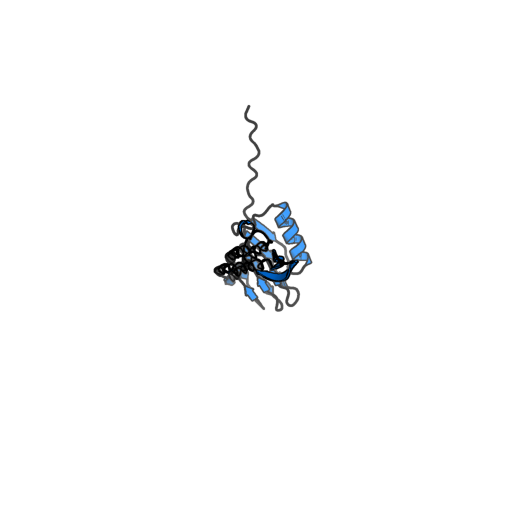860 C C . GLY A 1 119 ? 18.791 -2.065 -20.210 1.00 97.06 119 GLY A C 1
ATOM 861 O O . GLY A 1 119 ? 17.689 -2.444 -20.617 1.00 97.06 119 GLY A O 1
ATOM 862 N N . PRO A 1 120 ? 19.308 -2.526 -19.060 1.00 96.88 120 PRO A N 1
ATOM 863 C CA . PRO A 1 120 ? 18.590 -3.455 -18.194 1.00 96.88 120 PRO A CA 1
ATOM 864 C C . PRO A 1 120 ? 17.364 -2.796 -17.548 1.00 96.88 120 PRO A C 1
ATOM 866 O O . PRO A 1 120 ? 17.356 -1.590 -17.296 1.00 96.88 120 PRO A O 1
ATOM 869 N N . GLY A 1 121 ? 16.338 -3.596 -17.260 1.00 97.62 121 GLY A N 1
ATOM 870 C CA . GLY A 1 121 ? 15.238 -3.190 -16.390 1.00 97.62 121 GLY A CA 1
ATOM 871 C C . GLY A 1 121 ? 15.687 -3.092 -14.931 1.00 97.62 121 GLY A C 1
ATOM 872 O O . GLY A 1 121 ? 16.567 -3.829 -14.492 1.00 97.62 121 GLY A O 1
ATOM 873 N N . GLY A 1 122 ? 15.086 -2.180 -14.172 1.00 97.81 122 GLY A N 1
ATOM 874 C CA . GLY A 1 122 ? 15.302 -2.070 -12.732 1.00 97.81 122 GLY A CA 1
ATOM 875 C C . GLY A 1 122 ? 14.617 -3.203 -11.969 1.00 97.81 122 GLY A C 1
ATOM 876 O O . GLY A 1 122 ? 13.616 -3.747 -12.430 1.00 97.81 122 GLY A O 1
ATOM 877 N N . SER A 1 123 ? 15.126 -3.551 -10.790 1.00 97.50 123 SER A N 1
ATOM 878 C CA . SER A 1 123 ? 14.471 -4.522 -9.907 1.00 97.50 123 SER A CA 1
ATOM 879 C C . SER A 1 123 ? 13.235 -3.927 -9.231 1.00 97.50 123 SER A C 1
ATOM 881 O O . SER A 1 123 ? 13.171 -2.720 -8.974 1.00 97.50 123 SER A O 1
ATOM 883 N N . GLY A 1 124 ? 12.261 -4.780 -8.915 1.00 97.50 124 GLY A N 1
ATOM 884 C CA . GLY A 1 124 ? 11.150 -4.410 -8.042 1.00 97.50 124 GLY A CA 1
ATOM 885 C C . GLY A 1 124 ? 11.621 -4.080 -6.623 1.00 97.50 124 GLY A C 1
ATOM 886 O O . GLY A 1 124 ? 12.730 -4.432 -6.219 1.00 97.50 124 GLY A O 1
ATOM 887 N N . GLN A 1 125 ? 10.772 -3.409 -5.851 1.00 98.06 125 GLN A N 1
ATOM 888 C CA . GLN A 1 125 ? 11.001 -3.130 -4.433 1.00 98.06 125 GLN A CA 1
ATOM 889 C C . GLN A 1 125 ? 10.252 -4.133 -3.549 1.00 98.06 125 GLN A C 1
ATOM 891 O O . GLN A 1 125 ? 9.177 -4.593 -3.940 1.00 98.06 125 GLN A O 1
ATOM 896 N N . PRO A 1 126 ? 10.775 -4.481 -2.361 1.00 97.44 126 PRO A N 1
ATOM 897 C CA . PRO A 1 126 ? 10.089 -5.381 -1.437 1.00 97.44 126 PRO A CA 1
ATOM 898 C C . PRO A 1 126 ? 8.704 -4.873 -1.027 1.00 97.44 126 PRO A C 1
ATOM 900 O O . PRO A 1 126 ? 8.474 -3.667 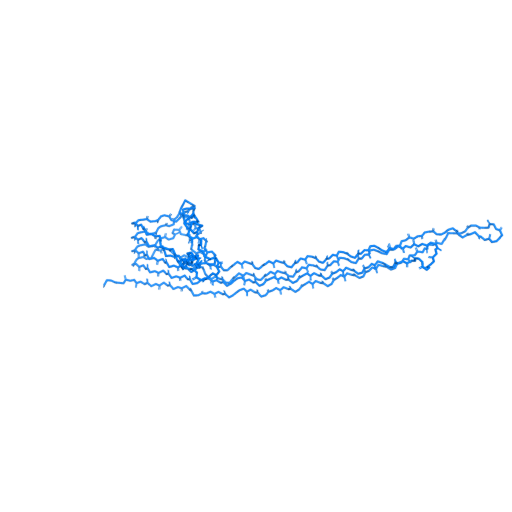-0.929 1.00 97.44 126 PRO A O 1
ATOM 903 N N . GLY A 1 127 ? 7.794 -5.803 -0.744 1.00 97.38 127 GLY A N 1
ATOM 904 C CA . GLY A 1 127 ? 6.515 -5.481 -0.117 1.00 97.38 127 GLY A CA 1
ATOM 905 C C . GLY A 1 127 ? 6.685 -5.061 1.345 1.00 97.38 127 GLY A C 1
ATOM 906 O O . GLY A 1 127 ? 7.562 -5.552 2.057 1.00 97.38 127 GLY A O 1
ATOM 907 N N . GLY A 1 128 ? 5.826 -4.162 1.820 1.00 95.62 128 GLY A N 1
ATOM 908 C CA . GLY A 1 128 ? 5.791 -3.745 3.219 1.00 95.62 128 GLY A CA 1
ATOM 909 C C . GLY A 1 128 ? 5.289 -4.862 4.136 1.00 95.62 128 GLY A C 1
ATOM 910 O O . GLY A 1 128 ? 4.462 -5.684 3.743 1.00 95.62 128 GLY A O 1
ATOM 911 N N . LYS A 1 129 ? 5.751 -4.892 5.386 1.00 95.81 129 LYS A N 1
ATOM 912 C CA . LYS A 1 129 ? 5.202 -5.800 6.406 1.00 95.81 129 LYS A CA 1
ATOM 913 C C . LYS A 1 129 ? 3.777 -5.386 6.805 1.00 95.81 129 LYS A C 1
ATOM 915 O O . LYS A 1 129 ? 3.474 -4.195 6.828 1.00 95.81 129 LYS A O 1
ATOM 920 N N . GLY A 1 130 ? 2.929 -6.348 7.161 1.00 95.19 130 GLY A N 1
ATOM 921 C CA . GLY A 1 130 ? 1.684 -6.073 7.886 1.00 95.19 130 GLY A CA 1
ATOM 922 C C . GLY A 1 130 ? 1.968 -5.531 9.288 1.00 95.19 130 GLY A C 1
ATOM 923 O O . GLY A 1 130 ? 3.062 -5.731 9.826 1.00 95.19 130 GLY A O 1
ATOM 924 N N . MET A 1 131 ? 0.998 -4.842 9.889 1.00 97.38 131 MET A N 1
ATOM 925 C CA . MET A 1 131 ? 1.145 -4.269 11.231 1.00 97.38 131 MET A CA 1
ATOM 926 C C . MET A 1 131 ? 0.336 -5.028 12.290 1.00 97.38 131 MET A C 1
ATOM 928 O O . MET A 1 131 ? -0.685 -5.634 11.972 1.00 97.38 131 MET A O 1
ATOM 932 N N . PRO A 1 132 ? 0.767 -5.019 13.562 1.00 95.88 132 PRO A N 1
ATOM 933 C CA . PRO A 1 132 ? -0.020 -5.567 14.658 1.00 95.88 132 PRO A CA 1
ATOM 934 C C . PRO A 1 132 ? -1.411 -4.932 14.758 1.00 95.88 132 PRO A C 1
ATOM 936 O O . PRO A 1 132 ? -1.544 -3.705 14.720 1.00 95.88 132 PRO A O 1
ATOM 939 N N . LEU A 1 133 ? -2.422 -5.776 14.960 1.00 96.94 133 LEU A N 1
ATOM 940 C CA . LEU A 1 133 ? -3.801 -5.373 15.233 1.00 96.94 133 LEU A CA 1
ATOM 941 C C . LEU A 1 133 ? -4.313 -6.116 16.465 1.00 96.94 133 LEU A C 1
ATOM 943 O O . LEU A 1 133 ? -4.307 -7.346 16.506 1.00 96.94 133 LEU A O 1
ATOM 947 N N . GLN A 1 134 ? -4.747 -5.370 17.475 1.00 97.00 134 GLN A N 1
ATOM 948 C CA . GLN A 1 134 ? -5.305 -5.920 18.705 1.00 97.00 134 GLN A CA 1
ATOM 949 C C . GLN A 1 134 ? -6.737 -5.429 18.887 1.00 97.00 134 GLN A C 1
ATOM 951 O O . GLN A 1 134 ? -6.980 -4.231 18.809 1.00 97.00 134 GLN A O 1
ATOM 956 N N . LEU A 1 135 ? -7.670 -6.337 19.152 1.00 96.88 135 LEU A N 1
ATOM 957 C CA . LEU A 1 135 ? -9.055 -6.030 19.490 1.00 96.88 135 LEU A CA 1
ATOM 958 C C . LEU A 1 135 ? -9.359 -6.560 20.889 1.00 96.88 135 LEU A C 1
ATOM 960 O O . LEU A 1 135 ? -9.266 -7.759 21.139 1.00 96.88 135 LEU A O 1
ATOM 964 N N . PHE A 1 136 ? -9.758 -5.666 21.779 1.00 97.38 136 PHE A N 1
ATOM 965 C CA . PHE A 1 136 ? -10.269 -5.975 23.104 1.00 97.38 136 PHE A CA 1
ATOM 966 C C . PHE A 1 136 ? -11.757 -5.665 23.111 1.00 97.38 136 PHE A C 1
ATOM 968 O O . PHE A 1 136 ? -12.134 -4.511 22.898 1.00 97.38 136 PHE A O 1
ATOM 975 N N . CYS A 1 137 ? -12.610 -6.669 23.324 1.00 95.94 137 CYS A N 1
ATOM 976 C CA . CYS A 1 137 ? -14.040 -6.402 23.429 1.00 95.94 137 CYS A CA 1
ATOM 977 C C . CYS A 1 137 ? -14.799 -7.306 24.391 1.00 95.94 137 CYS A C 1
ATOM 979 O O . CYS A 1 137 ? -14.348 -8.402 24.695 1.00 95.94 137 CYS A O 1
ATOM 981 N N . LYS A 1 138 ? -15.959 -6.858 24.884 1.00 96.38 138 LYS A N 1
ATOM 982 C CA . LYS A 1 138 ? -16.860 -7.739 25.650 1.00 96.38 138 LYS A CA 1
ATOM 983 C C . LYS A 1 138 ? -17.717 -8.582 24.712 1.00 96.38 138 LYS A C 1
ATOM 985 O O . LYS A 1 138 ? -17.892 -9.774 24.932 1.00 96.38 138 LYS A O 1
ATOM 990 N N . ARG A 1 139 ? -18.249 -7.963 23.654 1.00 95.81 139 ARG A N 1
ATOM 991 C CA . ARG A 1 139 ? -19.081 -8.609 22.634 1.00 95.81 139 ARG A CA 1
ATOM 992 C C . ARG A 1 139 ? -18.525 -8.353 21.242 1.00 95.81 139 ARG A C 1
ATOM 994 O O . ARG A 1 139 ? -18.346 -7.204 20.842 1.00 95.81 139 ARG A O 1
ATOM 1001 N N . LEU A 1 140 ? -18.324 -9.440 20.502 1.00 95.06 140 LEU A N 1
ATOM 1002 C CA . LEU A 1 140 ? -17.912 -9.435 19.103 1.00 95.06 140 LEU A CA 1
ATOM 1003 C C . LEU A 1 140 ? -19.037 -10.018 18.251 1.00 95.06 140 LEU A C 1
ATOM 1005 O O . LEU A 1 140 ? -19.428 -11.160 18.479 1.00 95.06 140 LEU A O 1
ATOM 1009 N N . LYS A 1 141 ? -19.548 -9.256 17.281 1.00 90.94 141 LYS A N 1
ATOM 1010 C CA . LYS A 1 141 ? -20.569 -9.751 16.343 1.00 90.94 141 LYS A CA 1
ATOM 1011 C C . LYS A 1 141 ? -19.941 -10.285 15.061 1.00 90.94 141 LYS A C 1
ATOM 1013 O O . LYS A 1 141 ? -19.902 -11.487 14.831 1.00 90.94 141 LYS A O 1
ATOM 1018 N N . GLN A 1 142 ? -19.430 -9.381 14.234 1.00 85.62 142 GLN A N 1
ATOM 1019 C CA . GLN A 1 142 ? -18.721 -9.687 12.996 1.00 85.62 142 GLN A CA 1
ATOM 1020 C C . GLN A 1 142 ? -17.378 -8.974 13.025 1.00 85.62 142 GLN A C 1
ATOM 1022 O O . GLN A 1 142 ? -17.303 -7.829 13.470 1.00 85.62 142 GLN A O 1
ATOM 1027 N N . ALA A 1 143 ? -16.324 -9.633 12.549 1.00 86.38 143 ALA A N 1
ATOM 1028 C CA . ALA A 1 143 ? -15.023 -9.003 12.394 1.00 86.38 143 ALA A CA 1
ATOM 1029 C C . ALA A 1 143 ? -14.185 -9.695 11.327 1.00 86.38 143 ALA A C 1
ATOM 1031 O O . ALA A 1 143 ? -13.922 -10.891 11.406 1.00 86.38 143 ALA A O 1
ATOM 1032 N N . ASN A 1 144 ? -13.705 -8.896 10.380 1.00 92.88 144 ASN A N 1
ATOM 1033 C CA . ASN A 1 144 ? -12.621 -9.263 9.486 1.00 92.88 144 ASN A CA 1
ATOM 1034 C C . ASN A 1 144 ? -11.425 -8.373 9.835 1.00 92.88 144 ASN A C 1
ATOM 1036 O O . ASN A 1 144 ? -11.475 -7.155 9.670 1.00 92.88 144 ASN A O 1
ATOM 1040 N N . LEU A 1 145 ? -10.367 -8.974 10.366 1.00 95.12 145 LEU A N 1
ATOM 1041 C CA . LEU A 1 145 ? -9.177 -8.272 10.839 1.00 95.12 145 LEU A CA 1
ATOM 1042 C C . LEU A 1 145 ? -7.980 -8.776 10.028 1.00 95.12 145 LEU A C 1
ATOM 1044 O O . LEU A 1 145 ? -7.647 -9.959 10.085 1.00 95.12 145 LEU A O 1
ATOM 1048 N N . LEU A 1 146 ? -7.364 -7.902 9.231 1.00 95.50 146 LEU A N 1
ATOM 1049 C CA . LEU A 1 146 ? -6.367 -8.282 8.230 1.00 95.50 146 LEU A CA 1
ATOM 1050 C C . LEU A 1 146 ? -5.007 -7.656 8.540 1.00 95.50 146 LEU A C 1
ATOM 1052 O O . LEU A 1 146 ? -4.892 -6.441 8.670 1.00 95.50 146 LEU A O 1
ATOM 1056 N N . SER A 1 147 ? -3.966 -8.490 8.589 1.00 95.81 147 SER A N 1
ATOM 1057 C CA . SER A 1 147 ? -2.568 -8.060 8.703 1.00 95.81 147 SER A CA 1
ATOM 1058 C C . SER A 1 147 ? -1.657 -8.908 7.814 1.00 95.81 147 SER A C 1
ATOM 1060 O O . SER A 1 147 ? -0.880 -9.755 8.262 1.00 95.81 147 SER A O 1
ATOM 1062 N N . ARG A 1 148 ? -1.800 -8.727 6.501 1.00 96.94 148 ARG A N 1
ATOM 1063 C CA . ARG A 1 148 ? -0.988 -9.434 5.503 1.00 96.94 148 ARG A CA 1
ATOM 1064 C C . ARG A 1 148 ? 0.263 -8.631 5.175 1.00 96.94 148 ARG A C 1
ATOM 1066 O O . ARG A 1 148 ? 0.287 -7.412 5.316 1.00 96.94 148 ARG A O 1
ATOM 1073 N N . GLY A 1 149 ? 1.297 -9.306 4.694 1.00 96.75 149 GLY A N 1
ATOM 1074 C CA . GLY A 1 149 ? 2.375 -8.608 4.009 1.00 96.75 149 GLY A CA 1
ATOM 1075 C C . GLY A 1 149 ? 1.898 -8.059 2.669 1.00 96.75 149 GLY A C 1
ATOM 1076 O O . GLY A 1 149 ? 1.000 -8.626 2.044 1.00 96.75 149 GLY A O 1
ATOM 1077 N N . GLY A 1 150 ? 2.493 -6.957 2.231 1.00 96.50 150 GLY A N 1
ATOM 1078 C CA . GLY A 1 150 ? 2.295 -6.437 0.887 1.00 96.50 150 GLY A CA 1
ATOM 1079 C C . GLY A 1 150 ? 2.984 -7.315 -0.152 1.00 96.50 150 GLY A C 1
ATOM 1080 O O . GLY A 1 150 ? 3.973 -7.988 0.139 1.00 96.50 150 GLY A O 1
ATOM 1081 N N . SER A 1 151 ? 2.488 -7.315 -1.385 1.00 96.56 151 SER A N 1
ATOM 1082 C CA . SER A 1 151 ? 3.172 -7.987 -2.492 1.00 96.56 151 SER A CA 1
ATOM 1083 C C . SER A 1 151 ? 4.517 -7.319 -2.786 1.00 96.56 151 SER A C 1
ATOM 1085 O O . SER A 1 151 ? 4.643 -6.101 -2.667 1.00 96.56 151 SER A O 1
ATOM 1087 N N . GLY A 1 152 ? 5.512 -8.096 -3.210 1.00 96.38 152 GLY A N 1
ATOM 1088 C CA . GLY A 1 152 ? 6.730 -7.534 -3.787 1.00 96.38 152 GLY A CA 1
ATOM 1089 C C . GLY A 1 152 ? 6.443 -6.912 -5.150 1.00 96.38 152 GLY A C 1
ATOM 1090 O O . GLY A 1 152 ? 5.540 -7.359 -5.860 1.00 96.38 152 GLY A O 1
ATOM 1091 N N . GLY A 1 153 ? 7.193 -5.875 -5.508 1.00 97.12 153 GLY A N 1
ATOM 1092 C CA . GLY A 1 153 ? 7.127 -5.280 -6.837 1.00 97.12 15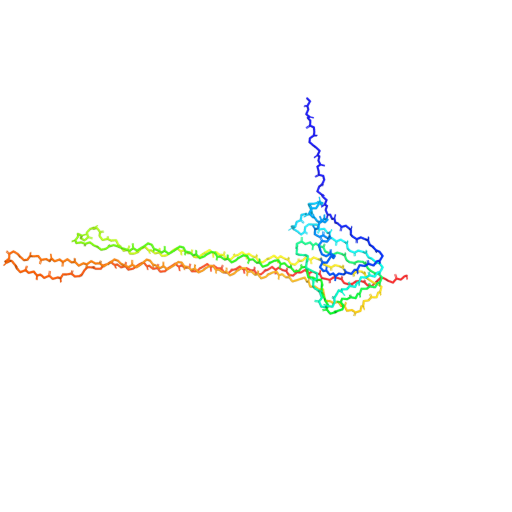3 GLY A CA 1
ATOM 1093 C C . GLY A 1 153 ? 7.677 -6.229 -7.898 1.00 97.12 153 GLY A C 1
ATOM 1094 O O . GLY A 1 153 ? 8.633 -6.973 -7.655 1.00 97.12 153 GLY A O 1
ATOM 1095 N N . SER A 1 154 ? 7.101 -6.197 -9.096 1.00 96.31 154 SER A N 1
ATOM 1096 C CA . SER A 1 154 ? 7.651 -6.934 -10.233 1.00 96.31 154 SER A CA 1
ATOM 1097 C C . SER A 1 154 ? 8.954 -6.292 -10.712 1.00 96.31 154 SER A C 1
ATOM 1099 O O . SER A 1 154 ? 9.158 -5.089 -10.555 1.00 96.31 154 SER A O 1
ATOM 1101 N N . GLY A 1 155 ? 9.820 -7.068 -11.359 1.00 95.50 155 GLY A N 1
ATOM 1102 C CA . GLY A 1 155 ? 10.956 -6.513 -12.088 1.00 95.50 155 GLY A CA 1
ATOM 1103 C C . GLY A 1 155 ? 10.513 -5.690 -13.300 1.00 95.50 155 GLY A C 1
ATOM 1104 O O . GLY A 1 155 ? 9.441 -5.919 -13.866 1.00 95.50 155 GLY A O 1
ATOM 1105 N N . GLY A 1 156 ? 11.327 -4.714 -13.692 1.00 96.69 156 GLY A N 1
ATOM 1106 C CA . GLY A 1 156 ? 11.109 -3.904 -14.885 1.00 96.69 156 GLY A CA 1
ATOM 1107 C C . GLY A 1 156 ? 11.508 -4.652 -16.154 1.00 96.69 156 GLY A C 1
ATOM 1108 O O . GLY A 1 156 ? 12.448 -5.442 -16.155 1.00 96.69 156 GLY A O 1
ATOM 1109 N N . ALA A 1 157 ? 10.832 -4.396 -17.270 1.00 96.44 157 ALA A N 1
ATOM 1110 C CA . ALA A 1 157 ? 11.255 -4.962 -18.550 1.00 96.44 157 ALA A CA 1
ATOM 1111 C C . ALA A 1 157 ? 12.621 -4.398 -18.984 1.00 96.44 157 ALA A C 1
ATOM 1113 O O . ALA A 1 157 ? 12.936 -3.234 -18.726 1.00 96.44 157 ALA A O 1
ATOM 1114 N N . GLY A 1 158 ? 13.419 -5.202 -19.686 1.00 94.75 158 GLY A N 1
ATOM 1115 C CA . GLY A 1 158 ? 14.612 -4.704 -20.367 1.00 94.75 158 GLY A CA 1
ATOM 1116 C C . GLY A 1 158 ? 14.255 -3.735 -21.498 1.00 94.75 158 GLY A C 1
ATOM 1117 O O . GLY A 1 158 ? 13.157 -3.783 -22.061 1.00 94.75 158 GLY A O 1
ATOM 1118 N N . GLY A 1 159 ? 15.175 -2.834 -21.832 1.00 94.44 159 GLY A N 1
ATOM 1119 C CA . GLY A 1 159 ? 15.045 -1.961 -22.995 1.00 94.44 159 GLY A CA 1
ATOM 1120 C C . GLY A 1 159 ? 15.150 -2.751 -24.295 1.00 94.44 159 GLY A C 1
ATOM 1121 O O . GLY A 1 159 ? 15.844 -3.762 -24.359 1.00 94.44 159 GLY A O 1
ATOM 1122 N N . THR A 1 160 ? 14.491 -2.307 -25.360 1.00 94.38 160 THR A N 1
ATOM 1123 C CA . THR A 1 160 ? 14.711 -2.937 -26.670 1.00 94.38 160 THR A CA 1
ATOM 1124 C C . THR A 1 160 ? 16.091 -2.558 -27.194 1.00 94.38 160 THR A C 1
ATOM 1126 O O . THR A 1 160 ? 16.591 -1.472 -26.898 1.00 94.38 160 THR A O 1
ATOM 1129 N N . GLY A 1 161 ? 16.709 -3.428 -27.987 1.00 91.38 161 GLY A N 1
ATOM 1130 C CA . GLY A 1 161 ? 17.913 -3.065 -28.724 1.00 91.38 161 GLY A CA 1
ATOM 1131 C C . GLY A 1 161 ? 17.635 -1.974 -29.754 1.00 91.38 161 GLY A C 1
ATOM 1132 O O . GLY A 1 161 ? 16.500 -1.823 -30.213 1.00 91.38 161 GLY A O 1
ATOM 1133 N N . GLY A 1 162 ? 18.653 -1.185 -30.085 1.00 93.69 162 GLY A N 1
ATOM 1134 C CA . GLY A 1 162 ? 18.564 -0.215 -31.168 1.00 93.69 162 GLY A CA 1
ATOM 1135 C C . GLY A 1 162 ? 18.515 -0.915 -32.520 1.00 93.69 162 GLY A C 1
ATOM 1136 O O . GLY A 1 162 ? 19.223 -1.890 -32.741 1.00 93.69 162 GLY A O 1
ATOM 1137 N N . GLU A 1 163 ? 17.705 -0.421 -33.446 1.00 93.50 163 GLU A N 1
ATOM 1138 C CA . GLU A 1 163 ? 17.719 -0.913 -34.829 1.00 93.50 163 GLU A CA 1
ATOM 1139 C C . GLU A 1 163 ? 19.095 -0.691 -35.476 1.00 93.50 163 GLU A C 1
ATOM 1141 O O . GLU A 1 163 ? 19.787 0.271 -35.136 1.00 93.50 163 GLU A O 1
ATOM 1146 N N . GLY A 1 164 ? 19.480 -1.549 -36.421 1.00 93.12 164 GLY A N 1
ATOM 1147 C CA . GLY A 1 164 ? 20.629 -1.296 -37.292 1.00 93.12 164 GLY A CA 1
ATOM 1148 C C . GLY A 1 164 ? 2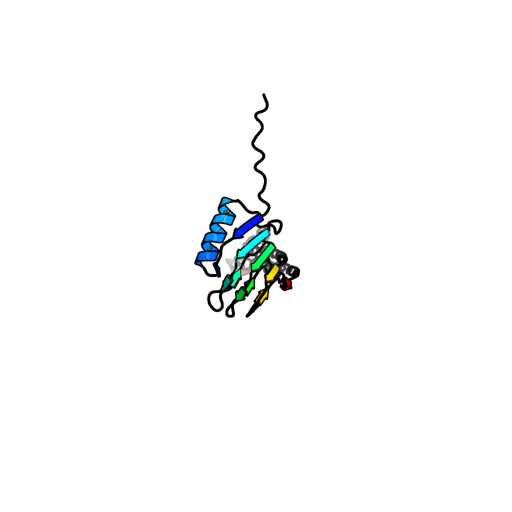0.359 -0.146 -38.268 1.00 93.12 164 GLY A C 1
ATOM 1149 O O . GLY A 1 164 ? 19.211 0.220 -38.523 1.00 93.12 164 GLY A O 1
ATOM 1150 N N . GLY A 1 165 ? 21.419 0.448 -38.805 1.00 91.94 165 GLY A N 1
ATOM 1151 C CA . GLY A 1 165 ? 21.342 1.466 -39.847 1.00 91.94 165 GLY A CA 1
ATOM 1152 C C . GLY A 1 165 ? 21.279 0.835 -41.235 1.00 91.94 165 GLY A C 1
ATOM 1153 O O . GLY A 1 165 ? 21.895 -0.199 -41.466 1.00 91.94 165 GLY A O 1
ATOM 1154 N N . ASN A 1 166 ? 20.584 1.484 -42.170 1.00 90.12 166 ASN A N 1
ATOM 1155 C CA . ASN A 1 166 ? 20.543 1.090 -43.580 1.00 90.12 166 ASN A CA 1
ATOM 1156 C C . ASN A 1 166 ? 21.004 2.260 -44.454 1.00 90.12 166 ASN A C 1
ATOM 1158 O O . ASN A 1 166 ? 20.583 3.396 -44.237 1.00 90.12 166 ASN A O 1
ATOM 1162 N N . ALA A 1 167 ? 21.840 1.982 -45.450 1.00 86.50 167 ALA A N 1
ATOM 1163 C CA . ALA A 1 167 ? 22.317 2.945 -46.429 1.00 86.50 167 ALA A CA 1
ATOM 1164 C C . ALA A 1 167 ? 22.334 2.340 -47.832 1.00 86.50 167 ALA A C 1
ATOM 1166 O O . ALA A 1 167 ? 22.413 1.126 -48.025 1.00 86.50 167 ALA A O 1
ATOM 1167 N N . LYS A 1 168 ? 22.275 3.229 -48.819 1.00 86.75 168 LYS A N 1
ATOM 1168 C CA . LYS A 1 168 ? 22.362 2.897 -50.233 1.00 86.75 168 LYS A CA 1
ATOM 1169 C C . LYS A 1 168 ? 23.483 3.711 -50.854 1.00 86.75 168 LYS A C 1
ATOM 1171 O O . LYS A 1 168 ? 23.465 4.937 -50.768 1.00 86.75 168 LYS A O 1
ATOM 1176 N N . ILE A 1 169 ? 24.429 3.031 -51.482 1.00 82.88 169 ILE A N 1
ATOM 1177 C CA . ILE A 1 169 ? 25.543 3.641 -52.201 1.00 82.88 169 ILE A CA 1
ATOM 1178 C C . ILE A 1 169 ? 25.301 3.464 -53.692 1.00 82.88 169 ILE A C 1
ATOM 1180 O O . ILE A 1 169 ? 24.824 2.422 -54.138 1.00 82.88 169 ILE A O 1
ATOM 1184 N N . ILE A 1 170 ? 25.621 4.496 -54.466 1.00 84.00 170 ILE A N 1
ATOM 1185 C CA . ILE A 1 170 ? 25.725 4.397 -55.918 1.00 84.00 170 ILE A CA 1
ATOM 1186 C C . ILE A 1 170 ? 27.213 4.379 -56.241 1.00 84.00 170 ILE A C 1
ATOM 1188 O O . ILE A 1 170 ? 27.891 5.389 -56.058 1.00 84.00 170 ILE A O 1
ATOM 1192 N N . VAL A 1 171 ? 27.709 3.233 -56.695 1.00 80.75 171 VAL A N 1
ATOM 1193 C CA . VAL A 1 171 ? 29.089 3.084 -57.153 1.00 80.75 171 VAL A CA 1
ATOM 1194 C C . VAL A 1 171 ? 29.120 3.416 -58.640 1.00 80.75 171 VAL A C 1
ATOM 1196 O O . VAL A 1 171 ? 28.289 2.921 -59.406 1.00 80.75 171 VAL A O 1
ATOM 1199 N N . VAL A 1 172 ? 30.035 4.303 -59.029 1.00 82.25 172 VAL A N 1
ATOM 1200 C CA . VAL A 1 172 ? 30.277 4.659 -60.429 1.00 82.25 172 VAL A CA 1
ATOM 1201 C C . VAL A 1 172 ? 31.539 3.935 -60.877 1.00 82.25 172 VAL A C 1
ATOM 1203 O O . VAL A 1 172 ? 32.603 4.140 -60.297 1.00 82.25 172 VAL A O 1
ATOM 1206 N N . ASP A 1 173 ? 31.394 3.072 -61.873 1.00 79.00 173 ASP A N 1
ATOM 1207 C CA . ASP A 1 173 ? 32.491 2.354 -62.513 1.00 79.00 173 ASP A CA 1
ATOM 1208 C C . ASP A 1 173 ? 33.387 3.354 -63.271 1.00 79.00 173 ASP A C 1
ATOM 1210 O O . ASP A 1 173 ? 32.846 4.297 -63.863 1.00 79.00 173 ASP A O 1
ATOM 1214 N N . PRO A 1 174 ? 34.723 3.196 -63.287 1.00 79.88 174 PRO A N 1
ATOM 1215 C CA . PRO A 1 174 ? 35.612 3.932 -64.186 1.00 79.88 174 PRO A CA 1
ATOM 1216 C C . PRO A 1 174 ? 35.123 4.023 -65.644 1.00 79.88 174 PRO A C 1
ATOM 1218 O O . PRO A 1 174 ? 35.330 5.057 -66.278 1.00 79.88 174 PRO A O 1
ATOM 1221 N N . ASP A 1 175 ? 34.409 3.007 -66.141 1.00 87.50 175 ASP A N 1
ATOM 1222 C CA . ASP A 1 175 ? 33.835 2.978 -67.497 1.00 87.50 175 ASP A CA 1
ATOM 1223 C C . ASP A 1 175 ? 32.461 3.685 -67.618 1.00 87.50 175 ASP A C 1
ATOM 1225 O O . ASP A 1 175 ? 31.817 3.665 -68.668 1.00 87.50 175 ASP A O 1
ATOM 1229 N N . GLY A 1 176 ? 31.977 4.329 -66.548 1.00 82.06 176 GLY A N 1
ATOM 1230 C CA . GLY A 1 176 ? 30.738 5.120 -66.517 1.00 82.06 176 GLY A CA 1
ATOM 1231 C C . GLY A 1 176 ? 29.469 4.359 -66.107 1.00 82.06 176 GLY A C 1
ATOM 1232 O O . GLY A 1 176 ? 28.391 4.959 -66.030 1.00 82.06 176 GLY A O 1
ATOM 1233 N N . GLY A 1 177 ? 29.571 3.061 -65.805 1.00 84.69 177 GLY A N 1
ATOM 1234 C CA . GLY A 1 177 ? 28.475 2.254 -65.258 1.00 84.69 177 GLY A CA 1
ATOM 1235 C C . GLY A 1 177 ? 28.053 2.710 -63.855 1.00 84.69 177 GLY A C 1
ATOM 1236 O O . GLY A 1 177 ? 28.867 3.214 -63.088 1.00 84.69 177 GLY A O 1
ATOM 1237 N N . LYS A 1 178 ? 26.775 2.546 -63.488 1.00 84.12 178 LYS A N 1
ATOM 1238 C CA . LYS A 1 178 ? 26.280 2.820 -62.126 1.00 84.12 178 LYS A CA 1
ATOM 1239 C C . LYS A 1 178 ? 25.596 1.590 -61.560 1.00 84.12 178 LYS A C 1
ATOM 1241 O O . LYS A 1 178 ? 24.608 1.133 -62.131 1.00 84.12 178 LYS A O 1
ATOM 1246 N N . PHE A 1 179 ? 26.054 1.110 -60.411 1.00 83.12 179 PHE A N 1
ATOM 1247 C CA . PHE A 1 179 ? 25.377 0.047 -59.673 1.00 83.12 179 PHE A CA 1
ATOM 1248 C C . PHE A 1 179 ? 25.086 0.466 -58.232 1.00 83.12 179 PHE A C 1
ATOM 1250 O O . PHE A 1 179 ? 25.717 1.365 -57.675 1.00 83.12 179 PHE A O 1
ATOM 1257 N N . GLN A 1 180 ? 24.039 -0.132 -57.665 1.00 85.31 180 GLN A N 1
ATOM 1258 C CA . GLN A 1 180 ? 23.546 0.185 -56.330 1.00 85.31 180 GLN A CA 1
ATOM 1259 C C . GLN A 1 180 ? 24.008 -0.884 -55.352 1.00 85.31 180 GLN A C 1
ATOM 1261 O O . GLN A 1 180 ? 23.717 -2.061 -55.545 1.00 85.31 180 GLN A O 1
ATOM 1266 N N . GLU A 1 181 ? 24.667 -0.456 -54.286 1.00 84.94 181 GLU A N 1
ATOM 1267 C CA . GLU A 1 181 ? 25.064 -1.317 -53.181 1.00 84.94 181 GLU A CA 1
ATOM 1268 C C . GLU A 1 181 ? 24.263 -0.943 -51.931 1.00 84.94 181 GLU A C 1
ATOM 1270 O O . GLU A 1 181 ? 24.064 0.238 -51.629 1.00 84.94 181 GLU A O 1
ATOM 1275 N N . TYR A 1 182 ? 23.769 -1.951 -51.215 1.00 84.69 182 TYR A N 1
ATOM 1276 C CA . TYR A 1 182 ? 23.064 -1.767 -49.951 1.00 84.69 182 TYR A CA 1
ATOM 1277 C C . TYR A 1 182 ? 24.002 -2.130 -48.811 1.00 84.69 182 TYR A C 1
ATOM 1279 O O . TYR A 1 182 ? 24.502 -3.250 -48.752 1.00 84.69 182 TYR A O 1
ATOM 1287 N N . ILE A 1 183 ? 24.208 -1.188 -47.897 1.00 86.69 183 ILE A N 1
ATOM 1288 C CA . ILE A 1 183 ? 25.016 -1.403 -46.700 1.00 86.69 183 ILE A CA 1
ATOM 1289 C C . ILE A 1 183 ? 24.109 -1.319 -45.481 1.00 86.69 183 ILE A C 1
ATOM 1291 O O . ILE A 1 183 ? 23.318 -0.385 -45.344 1.00 86.69 183 ILE A O 1
ATOM 1295 N N . GLY A 1 184 ? 24.238 -2.298 -44.593 1.00 89.75 184 GLY A N 1
ATOM 1296 C CA . GLY A 1 184 ? 23.550 -2.338 -43.310 1.00 89.75 184 GLY A CA 1
ATOM 1297 C C . GLY A 1 184 ? 24.534 -2.388 -42.146 1.00 89.75 184 GLY A C 1
ATOM 1298 O O . GLY A 1 184 ? 25.683 -2.801 -42.310 1.00 89.75 184 GLY A O 1
ATOM 1299 N N . THR A 1 185 ? 24.075 -1.984 -40.967 1.00 92.62 185 THR A N 1
ATOM 1300 C CA . THR A 1 185 ? 24.743 -2.268 -39.691 1.00 92.62 185 THR A CA 1
ATOM 1301 C C . THR A 1 185 ? 23.878 -3.182 -38.838 1.00 92.62 185 THR A C 1
ATOM 1303 O O . THR A 1 185 ? 22.673 -3.308 -39.071 1.00 92.62 185 THR A O 1
ATOM 1306 N N . ASN A 1 186 ? 24.477 -3.853 -37.857 1.00 92.12 186 ASN A N 1
ATOM 1307 C CA . ASN A 1 186 ? 23.719 -4.757 -37.001 1.00 92.12 186 ASN A CA 1
ATOM 1308 C C . ASN A 1 186 ? 22.790 -3.964 -36.079 1.00 92.12 186 ASN A C 1
ATOM 1310 O O . ASN A 1 186 ? 23.084 -2.834 -35.680 1.00 92.12 186 ASN A O 1
ATOM 1314 N N . GLY A 1 187 ? 21.673 -4.579 -35.695 1.00 93.00 187 GLY A N 1
ATOM 1315 C CA . GLY A 1 187 ? 20.902 -4.112 -34.549 1.00 93.00 187 GLY A CA 1
ATOM 1316 C C . GLY A 1 187 ? 21.630 -4.393 -33.235 1.00 93.00 187 GLY A C 1
ATOM 1317 O O . GLY A 1 187 ? 22.464 -5.290 -33.136 1.00 93.00 187 GLY A O 1
ATOM 1318 N N . GLY A 1 188 ? 21.277 -3.632 -32.207 1.00 92.25 188 GLY A N 1
ATOM 1319 C CA . GLY A 1 188 ? 21.669 -3.910 -30.839 1.00 92.25 188 GLY A CA 1
ATOM 1320 C C . GLY A 1 188 ? 20.810 -5.011 -30.225 1.00 92.25 188 GLY A C 1
ATOM 1321 O O . GLY A 1 188 ? 19.645 -5.192 -30.576 1.00 92.25 188 GLY A O 1
ATOM 1322 N N . ASN A 1 189 ? 21.369 -5.713 -29.244 1.00 91.62 189 ASN A N 1
ATOM 1323 C CA . ASN A 1 189 ? 20.619 -6.684 -28.451 1.00 91.62 189 ASN A CA 1
ATOM 1324 C C . ASN A 1 189 ? 19.622 -5.992 -27.509 1.00 91.62 189 ASN A C 1
ATOM 1326 O O . ASN A 1 189 ? 19.845 -4.867 -27.055 1.00 91.62 189 ASN A O 1
ATOM 1330 N N . GLY A 1 190 ? 18.537 -6.686 -27.164 1.00 91.19 190 GLY A N 1
ATOM 1331 C CA . GLY A 1 190 ? 17.665 -6.276 -26.064 1.00 91.19 190 GLY A CA 1
ATOM 1332 C C . GLY A 1 190 ? 18.383 -6.300 -24.711 1.00 91.19 190 GLY A C 1
ATOM 1333 O O . GLY A 1 190 ? 19.341 -7.044 -24.508 1.00 91.19 190 GLY A O 1
ATOM 1334 N N . GLY A 1 191 ? 17.902 -5.484 -23.780 1.00 92.38 191 GLY A N 1
ATOM 1335 C CA . GLY A 1 191 ? 18.332 -5.480 -22.391 1.00 92.38 191 GLY A CA 1
ATOM 1336 C C . GLY A 1 191 ? 17.697 -6.618 -21.590 1.00 92.38 191 GLY A C 1
ATOM 1337 O O . GLY A 1 191 ? 16.606 -7.098 -21.903 1.00 92.38 191 GLY A O 1
ATOM 1338 N N . ARG A 1 192 ? 18.367 -7.029 -20.512 1.00 94.25 192 ARG A N 1
ATOM 1339 C CA . ARG A 1 192 ? 17.838 -8.008 -19.551 1.00 94.25 192 ARG A CA 1
ATOM 1340 C C . ARG A 1 192 ? 16.696 -7.388 -18.731 1.00 94.25 192 ARG A C 1
ATOM 1342 O O . ARG A 1 192 ? 16.780 -6.224 -18.346 1.00 94.25 192 ARG A O 1
ATOM 1349 N N . GLY A 1 193 ? 15.649 -8.160 -18.438 1.00 93.75 193 GLY A N 1
ATOM 1350 C CA . GLY A 1 193 ? 14.638 -7.771 -17.448 1.00 93.75 193 GLY A CA 1
ATOM 1351 C C . GLY A 1 193 ? 15.217 -7.686 -16.031 1.00 93.75 193 GLY A C 1
ATOM 1352 O O . GLY A 1 193 ? 16.187 -8.370 -15.709 1.00 93.75 193 GLY A O 1
ATOM 1353 N N . GLY A 1 194 ? 14.626 -6.835 -15.201 1.00 95.12 194 GLY A N 1
ATOM 1354 C CA . GLY A 1 194 ? 14.927 -6.750 -13.780 1.00 95.12 194 GLY A CA 1
ATOM 1355 C C . GLY A 1 194 ? 14.288 -7.893 -12.997 1.00 95.12 194 GLY A C 1
ATOM 1356 O O . GLY A 1 194 ? 13.329 -8.523 -13.450 1.00 95.12 194 GLY A O 1
ATOM 1357 N N . ASP A 1 195 ? 14.806 -8.134 -11.799 1.00 93.88 195 ASP A N 1
ATOM 1358 C CA . ASP A 1 195 ? 14.292 -9.175 -10.915 1.00 93.88 195 ASP A CA 1
ATOM 1359 C C . ASP A 1 195 ? 13.062 -8.668 -10.137 1.00 93.88 195 ASP A C 1
ATOM 1361 O O . ASP A 1 195 ? 12.959 -7.487 -9.786 1.00 93.88 195 ASP A O 1
ATOM 1365 N N . GLY A 1 196 ? 12.110 -9.562 -9.862 1.00 92.75 196 GLY A N 1
ATOM 1366 C CA . GLY A 1 196 ? 11.025 -9.285 -8.919 1.00 92.75 196 GLY A CA 1
ATOM 1367 C C . GLY A 1 196 ? 11.529 -9.236 -7.477 1.00 92.75 196 GLY A C 1
ATOM 1368 O O . GLY A 1 196 ? 12.578 -9.792 -7.154 1.00 92.75 196 GLY A O 1
ATOM 1369 N N . ALA A 1 197 ? 10.770 -8.587 -6.599 1.00 96.00 197 ALA A N 1
ATOM 1370 C CA . ALA A 1 197 ? 11.092 -8.509 -5.182 1.00 96.00 197 ALA A CA 1
ATOM 1371 C C . ALA A 1 197 ? 10.250 -9.458 -4.327 1.00 96.00 197 ALA A C 1
ATOM 1373 O O . ALA A 1 197 ? 9.160 -9.889 -4.708 1.00 96.00 197 ALA A O 1
ATOM 1374 N N . ALA A 1 198 ? 10.751 -9.748 -3.128 1.00 95.31 198 ALA A N 1
ATOM 1375 C CA . ALA A 1 198 ? 10.022 -10.519 -2.134 1.00 95.31 198 ALA A CA 1
ATOM 1376 C C . ALA A 1 198 ? 8.775 -9.768 -1.633 1.00 95.31 198 ALA A C 1
ATOM 1378 O O . ALA A 1 198 ? 8.766 -8.538 -1.509 1.00 95.31 198 ALA A O 1
ATOM 1379 N N . GLY A 1 199 ? 7.729 -10.524 -1.299 1.00 95.25 199 GLY A N 1
ATOM 1380 C CA . GLY A 1 199 ? 6.605 -10.007 -0.523 1.00 95.25 199 GLY A CA 1
ATOM 1381 C C . GLY A 1 199 ? 7.009 -9.672 0.912 1.00 95.25 199 GLY A C 1
ATOM 1382 O O . GLY A 1 199 ? 7.989 -10.198 1.440 1.00 95.25 199 GLY A O 1
ATOM 1383 N N . GLY A 1 200 ? 6.235 -8.797 1.544 1.00 95.00 200 GLY A N 1
ATOM 1384 C CA . GLY A 1 200 ? 6.363 -8.508 2.963 1.00 95.00 200 GLY A CA 1
ATOM 1385 C C . GLY A 1 200 ? 5.848 -9.658 3.825 1.00 95.00 200 GLY A C 1
ATOM 1386 O O . GLY A 1 200 ? 5.069 -10.505 3.385 1.00 95.00 200 GLY A O 1
ATOM 1387 N N . SER A 1 201 ? 6.248 -9.672 5.093 1.00 93.69 201 SER A N 1
ATOM 1388 C CA . SER A 1 201 ? 5.691 -10.594 6.082 1.00 93.69 201 SER A CA 1
ATOM 1389 C C . SER A 1 201 ? 4.319 -10.117 6.567 1.00 93.69 201 SER A C 1
ATOM 1391 O O . SER A 1 201 ? 4.096 -8.916 6.733 1.00 93.69 201 SER A O 1
ATOM 1393 N N . GLY A 1 202 ? 3.408 -11.045 6.864 1.00 92.00 202 GLY A N 1
ATOM 1394 C CA . GLY A 1 202 ? 2.229 -10.736 7.681 1.00 92.00 202 GLY A CA 1
ATOM 1395 C C . GLY A 1 202 ? 2.601 -10.397 9.128 1.00 92.00 202 GLY A C 1
ATOM 1396 O O . GLY A 1 202 ? 3.764 -10.507 9.524 1.00 92.00 202 GLY A O 1
ATOM 1397 N N . CYS A 1 203 ? 1.611 -9.997 9.923 1.00 92.19 203 CYS A N 1
ATOM 1398 C CA . CYS A 1 203 ? 1.775 -9.813 11.362 1.00 92.19 203 CYS A CA 1
ATOM 1399 C C . CYS A 1 203 ? 0.610 -10.432 12.142 1.00 92.19 203 CYS A C 1
ATOM 1401 O O . CYS A 1 203 ? -0.370 -10.914 11.575 1.00 92.19 203 CYS A O 1
ATOM 1403 N N . HIS A 1 204 ? 0.742 -10.445 13.465 1.00 87.56 204 HIS A N 1
ATOM 1404 C CA . HIS A 1 204 ? -0.251 -11.027 14.353 1.00 87.56 204 HIS A CA 1
ATOM 1405 C C . HIS A 1 204 ? -1.487 -10.135 14.480 1.00 87.56 204 HIS A C 1
ATOM 1407 O O . HIS A 1 204 ? -1.395 -8.917 14.655 1.00 87.56 204 HIS A O 1
ATOM 1413 N N . VAL A 1 205 ? -2.640 -10.795 14.460 1.00 91.94 205 VAL A N 1
ATOM 1414 C CA . VAL A 1 205 ? -3.929 -10.241 14.856 1.00 91.94 205 VAL A CA 1
ATOM 1415 C C . VAL A 1 205 ? -4.334 -10.927 16.152 1.00 91.94 205 VAL A C 1
ATOM 1417 O O . VAL A 1 205 ? -4.346 -12.155 16.221 1.00 91.94 205 VAL A O 1
ATOM 1420 N N . THR A 1 206 ? -4.669 -10.144 17.172 1.00 91.38 206 THR A N 1
ATOM 1421 C CA . THR A 1 206 ? -5.066 -10.668 18.481 1.00 91.38 206 THR A CA 1
ATOM 1422 C C . THR A 1 206 ? -6.449 -10.158 18.837 1.00 91.38 206 THR A C 1
ATOM 1424 O O . THR A 1 206 ? -6.670 -8.952 18.870 1.00 91.38 206 THR A O 1
ATOM 1427 N N . VAL A 1 207 ? -7.358 -11.068 19.177 1.00 92.81 207 VAL A N 1
ATOM 1428 C CA . VAL A 1 207 ? -8.664 -10.736 19.753 1.00 92.81 207 VAL A CA 1
ATOM 1429 C C . VAL A 1 207 ? -8.683 -11.230 21.194 1.00 92.81 207 VAL A C 1
ATOM 1431 O O . VAL A 1 207 ? -8.330 -12.379 21.457 1.00 92.81 207 VAL A O 1
ATOM 1434 N N . ARG A 1 208 ? -9.056 -10.363 22.135 1.00 93.06 208 ARG A N 1
ATOM 1435 C CA . ARG A 1 208 ? -9.217 -10.706 23.549 1.00 93.06 208 ARG A CA 1
ATOM 1436 C C . ARG A 1 208 ? -10.589 -10.288 24.037 1.00 93.06 208 ARG A C 1
ATOM 1438 O O . ARG A 1 208 ? -10.986 -9.133 23.880 1.00 93.06 208 ARG A O 1
ATOM 1445 N N . TYR A 1 209 ? -11.268 -11.230 24.673 1.00 92.62 209 TYR A N 1
ATOM 1446 C CA . TYR A 1 209 ? -12.493 -10.949 25.394 1.00 92.62 209 TYR A CA 1
ATOM 1447 C C . TYR A 1 209 ? -12.147 -10.484 26.805 1.00 92.62 209 TYR A C 1
ATOM 1449 O O . TYR A 1 209 ? -11.346 -11.121 27.487 1.00 92.62 209 TYR A O 1
ATOM 1457 N N . VAL A 1 210 ? -12.689 -9.339 27.209 1.00 86.94 210 VAL A N 1
ATOM 1458 C CA . VAL A 1 210 ? -12.500 -8.785 28.557 1.00 86.94 210 VAL A CA 1
ATOM 1459 C C . VAL A 1 210 ? -13.752 -9.077 29.373 1.00 86.94 210 VAL A C 1
ATOM 1461 O O . VAL A 1 210 ? -14.782 -8.432 29.190 1.00 86.94 210 VAL A O 1
ATOM 1464 N N . GLU A 1 211 ? -13.669 -10.086 30.237 1.00 77.50 211 GLU A N 1
ATOM 1465 C CA . GLU A 1 211 ? -14.702 -10.378 31.234 1.00 77.50 211 GLU A CA 1
ATOM 1466 C C . GLU A 1 211 ? -14.604 -9.398 32.415 1.00 77.50 211 GLU A C 1
ATOM 1468 O O . GLU A 1 211 ? -13.587 -8.722 32.593 1.00 77.50 211 GLU A O 1
ATOM 1473 N N . ARG A 1 212 ? -15.701 -9.262 33.167 1.00 57.09 212 ARG A N 1
ATOM 1474 C CA . ARG A 1 212 ? -15.742 -8.466 34.401 1.00 57.09 212 ARG A CA 1
ATOM 1475 C C . ARG A 1 212 ? -15.165 -9.243 35.571 1.00 57.09 212 ARG A C 1
ATOM 1477 O O . ARG A 1 212 ? -15.468 -10.450 35.650 1.00 57.09 212 ARG A O 1
#

Radius of gyration: 30.89 Å; chains: 1; bounding box: 58×43×102 Å

Sequence (212 aa):
MIIGAPIRGIVSGLAYIRDTIIINDAFLSELNSQITEKKLPADGTATITIAAREIKHAPNYILRLTNYKVVVIADEYDAAGGSIDVSGAAGANGVKGPNGAKGYASATPQNNKDGKPGGPGGSGQPGGKGMPLQLFCKRLKQANLLSRGGSGGSGGAGGTGGEGGNAKIIVVDPDGGKFQEYIGTNGGNGGRGGDGAAGGSGCHVTVRYVER